Protein AF-0000000069440083 (afdb_homodimer)

Structure (mmCIF, N/CA/C/O backbone):
data_AF-0000000069440083-model_v1
#
loop_
_entity.id
_entity.type
_entity.pdbx_description
1 polymer 'Polyketide cyclase / dehydrase and lipid transport'
#
loop_
_atom_site.group_PDB
_atom_site.id
_atom_site.type_symbol
_atom_site.label_atom_id
_atom_site.label_alt_id
_atom_site.label_comp_id
_atom_site.label_asym_id
_atom_site.label_entity_id
_atom_site.label_seq_id
_atom_site.pdbx_PDB_ins_code
_atom_site.Cartn_x
_atom_site.Cartn_y
_atom_site.Cartn_z
_atom_site.occupancy
_atom_site.B_iso_or_equiv
_atom_site.auth_seq_id
_atom_site.auth_comp_id
_atom_site.auth_asym_id
_atom_site.auth_atom_id
_atom_site.pdbx_PDB_model_num
ATOM 1 N N . MET A 1 1 ? 6.09 -8.383 2.09 1 53.5 1 MET A N 1
ATOM 2 C CA . MET A 1 1 ? 5.594 -9.625 2.67 1 53.5 1 MET A CA 1
ATOM 3 C C . MET A 1 1 ? 5.629 -10.758 1.646 1 53.5 1 MET A C 1
ATOM 5 O O . MET A 1 1 ? 5.301 -10.547 0.476 1 53.5 1 MET A O 1
ATOM 9 N N . ARG A 1 2 ? 6.344 -11.789 1.944 1 68.06 2 ARG A N 1
ATOM 10 C CA . ARG A 1 2 ? 6.492 -12.984 1.127 1 68.06 2 ARG A CA 1
ATOM 11 C C . ARG A 1 2 ? 5.984 -14.219 1.866 1 68.06 2 ARG A C 1
ATOM 13 O O . ARG A 1 2 ? 6.062 -14.289 3.094 1 68.06 2 ARG A O 1
ATOM 20 N N . ASP A 1 3 ? 5.074 -14.953 1.24 1 80.5 3 ASP A N 1
ATOM 21 C CA . ASP A 1 3 ? 4.695 -16.266 1.749 1 80.5 3 ASP A CA 1
ATOM 22 C C . ASP A 1 3 ? 5.027 -17.359 0.739 1 80.5 3 ASP A C 1
ATOM 24 O O . ASP A 1 3 ? 5.172 -17.094 -0.455 1 80.5 3 ASP A O 1
ATOM 28 N N . SER A 1 4 ? 5.355 -18.609 1.342 1 91.5 4 SER A N 1
ATOM 29 C CA . SER A 1 4 ? 5.645 -19.719 0.454 1 91.5 4 SER A CA 1
ATOM 30 C C . SER A 1 4 ? 5.191 -21.047 1.063 1 91.5 4 SER A C 1
ATOM 32 O O . SER A 1 4 ? 5.105 -21.172 2.287 1 91.5 4 SER A O 1
ATOM 34 N N . VAL A 1 5 ? 4.816 -21.953 0.246 1 93.06 5 VAL A N 1
ATOM 35 C CA . VAL A 1 5 ? 4.477 -23.312 0.615 1 93.06 5 VAL A CA 1
ATOM 36 C C . VAL A 1 5 ? 5.23 -24.297 -0.281 1 93.06 5 VAL A C 1
ATOM 38 O O . VAL A 1 5 ? 5.375 -24.062 -1.483 1 93.06 5 VAL A O 1
ATOM 41 N N . THR A 1 6 ? 5.691 -25.391 0.322 1 95.94 6 THR A N 1
ATOM 42 C CA . THR A 1 6 ? 6.359 -26.453 -0.438 1 95.94 6 THR A CA 1
ATOM 43 C C . THR A 1 6 ? 5.633 -27.781 -0.272 1 95.94 6 THR A C 1
ATOM 45 O O . THR A 1 6 ? 5.234 -28.141 0.837 1 95.94 6 THR A O 1
ATOM 48 N N . VAL A 1 7 ? 5.41 -28.469 -1.35 1 96.88 7 VAL A N 1
ATOM 49 C CA . VAL A 1 7 ? 4.805 -29.797 -1.359 1 96.88 7 VAL A CA 1
ATOM 50 C C . VAL A 1 7 ? 5.648 -30.75 -2.209 1 96.88 7 VAL A C 1
ATOM 52 O O . VAL A 1 7 ? 6.102 -30.375 -3.295 1 96.88 7 VAL A O 1
ATOM 55 N N . HIS A 1 8 ? 5.887 -31.953 -1.711 1 97.44 8 HIS A N 1
ATOM 56 C CA . HIS A 1 8 ? 6.562 -32.969 -2.496 1 97.44 8 HIS A CA 1
ATOM 57 C C . HIS A 1 8 ? 5.594 -33.688 -3.441 1 97.44 8 HIS A C 1
ATOM 59 O O . HIS A 1 8 ? 4.508 -34.094 -3.027 1 97.44 8 HIS A O 1
ATOM 65 N N . ILE A 1 9 ? 5.957 -33.812 -4.66 1 97.62 9 ILE A N 1
ATOM 66 C CA . ILE A 1 9 ? 5.148 -34.438 -5.684 1 97.62 9 ILE A CA 1
ATOM 67 C C . ILE A 1 9 ? 5.949 -35.562 -6.332 1 97.62 9 ILE A C 1
ATOM 69 O O . ILE A 1 9 ? 7.039 -35.344 -6.863 1 97.62 9 ILE A O 1
ATOM 73 N N . ALA A 1 10 ? 5.445 -36.719 -6.387 1 97.75 10 ALA A N 1
ATOM 74 C CA . ALA A 1 10 ? 6.125 -37.906 -6.941 1 97.75 10 ALA A CA 1
ATOM 75 C C . ALA A 1 10 ? 6.023 -37.906 -8.461 1 97.75 10 ALA A C 1
ATOM 77 O O . ALA A 1 10 ? 5.418 -38.812 -9.039 1 97.75 10 ALA A O 1
ATOM 78 N N . ALA A 1 11 ? 6.598 -37.031 -9.125 1 98.06 11 ALA A N 1
ATOM 79 C CA . ALA A 1 11 ? 6.684 -36.875 -10.57 1 98.06 11 ALA A CA 1
ATOM 80 C C . ALA A 1 11 ? 7.902 -36.031 -10.961 1 98.06 11 ALA A C 1
ATOM 82 O O . ALA A 1 11 ? 8.398 -35.25 -10.164 1 98.06 11 ALA A O 1
ATOM 83 N N . PRO A 1 12 ? 8.406 -36.312 -12.172 1 97.88 12 PRO A N 1
ATOM 84 C CA . PRO A 1 12 ? 9.562 -35.531 -12.609 1 97.88 12 PRO A CA 1
ATOM 85 C C . PRO A 1 12 ? 9.258 -34.031 -12.719 1 97.88 12 PRO A C 1
ATOM 87 O O . PRO A 1 12 ? 8.133 -33.656 -13.055 1 97.88 12 PRO A O 1
ATOM 90 N N . ALA A 1 13 ? 10.234 -33.188 -12.469 1 98.06 13 ALA A N 1
ATOM 91 C CA . ALA A 1 13 ? 10.102 -31.734 -12.469 1 98.06 13 ALA A CA 1
ATOM 92 C C . ALA A 1 13 ? 9.547 -31.234 -13.797 1 98.06 13 ALA A C 1
ATOM 94 O O . ALA A 1 13 ? 8.695 -30.344 -13.82 1 98.06 13 ALA A O 1
ATOM 95 N N . ASP A 1 14 ? 10.008 -31.781 -14.898 1 98 14 ASP A N 1
ATOM 96 C CA . ASP A 1 14 ? 9.594 -31.344 -16.219 1 98 14 ASP A CA 1
ATOM 97 C C . ASP A 1 14 ? 8.086 -31.531 -16.422 1 98 14 ASP A C 1
ATOM 99 O O . ASP A 1 14 ? 7.422 -30.672 -17.016 1 98 14 ASP A O 1
ATOM 103 N N . LYS A 1 15 ? 7.598 -32.594 -15.984 1 97.81 15 LYS A N 1
ATOM 104 C CA . LYS A 1 15 ? 6.172 -32.875 -16.094 1 97.81 15 LYS A CA 1
ATOM 105 C C . LYS A 1 15 ? 5.344 -31.875 -15.297 1 97.81 15 LYS A C 1
ATOM 107 O O . LYS A 1 15 ? 4.359 -31.344 -15.797 1 97.81 15 LYS A O 1
ATOM 112 N N . ILE A 1 16 ? 5.742 -31.625 -14.055 1 98.12 16 ILE A N 1
ATOM 113 C CA . ILE A 1 16 ? 5.012 -30.719 -13.188 1 98.12 16 ILE A CA 1
ATOM 114 C C . ILE A 1 16 ? 5.082 -29.297 -13.758 1 98.12 16 ILE A C 1
ATOM 116 O O . ILE A 1 16 ? 4.078 -28.578 -13.781 1 98.12 16 ILE A O 1
ATOM 120 N N . TRP A 1 17 ? 6.27 -28.969 -14.227 1 98.25 17 TRP A N 1
ATOM 121 C CA . TRP A 1 17 ? 6.457 -27.656 -14.844 1 98.25 17 TRP A CA 1
ATOM 122 C C . TRP A 1 17 ? 5.504 -27.469 -16.031 1 98.25 17 TRP A C 1
ATOM 124 O O . TRP A 1 17 ? 4.879 -26.422 -16.172 1 98.25 17 TRP A O 1
ATOM 134 N N . ALA A 1 18 ? 5.449 -28.438 -16.859 1 98.19 18 ALA A N 1
ATOM 135 C CA . ALA A 1 18 ? 4.586 -28.359 -18.031 1 98.19 18 ALA A CA 1
ATOM 136 C C . ALA A 1 18 ? 3.127 -28.172 -17.641 1 98.19 18 ALA A C 1
ATOM 138 O O . ALA A 1 18 ? 2.395 -27.406 -18.281 1 98.19 18 ALA A O 1
ATOM 139 N N . LEU A 1 19 ? 2.709 -28.859 -16.594 1 97.44 19 LEU A N 1
ATOM 140 C CA . LEU A 1 19 ? 1.345 -28.734 -16.094 1 97.44 19 LEU A CA 1
ATOM 141 C C . LEU A 1 19 ? 1.09 -27.328 -15.578 1 97.44 19 LEU A C 1
ATOM 143 O O . LEU A 1 19 ? 0.054 -26.719 -15.875 1 97.44 19 LEU A O 1
ATOM 147 N N . VAL A 1 20 ? 2.023 -26.797 -14.828 1 97.94 20 VAL A N 1
ATOM 148 C CA . VAL A 1 20 ? 1.856 -25.516 -14.125 1 97.94 20 VAL A CA 1
ATOM 149 C C . VAL A 1 20 ? 1.983 -24.359 -15.117 1 97.94 20 VAL A C 1
ATOM 151 O O . VAL A 1 20 ? 1.244 -23.375 -15.023 1 97.94 20 VAL A O 1
ATOM 154 N N . SER A 1 21 ? 2.896 -24.469 -16.078 1 98.19 21 SER A N 1
ATOM 155 C CA . SER A 1 21 ? 3.215 -23.359 -16.953 1 98.19 21 SER A CA 1
ATOM 156 C C . SER A 1 21 ? 2.176 -23.219 -18.062 1 98.19 21 SER A C 1
ATOM 158 O O . SER A 1 21 ? 2.127 -22.188 -18.75 1 98.19 21 SER A O 1
ATOM 160 N N . ASP A 1 22 ? 1.461 -24.266 -18.328 1 97.88 22 ASP A N 1
ATOM 161 C CA . ASP A 1 22 ? 0.281 -24.125 -19.172 1 97.88 22 ASP A CA 1
ATOM 162 C C . ASP A 1 22 ? -0.869 -23.469 -18.422 1 97.88 22 ASP A C 1
ATOM 164 O O . ASP A 1 22 ? -1.652 -24.156 -17.75 1 97.88 22 ASP A O 1
ATOM 168 N N . ILE A 1 23 ? -1.002 -22.203 -18.578 1 97.31 23 ILE A N 1
ATOM 169 C CA . ILE A 1 23 ? -1.916 -21.422 -17.75 1 97.31 23 ILE A CA 1
ATOM 170 C C . ILE A 1 23 ? -3.355 -21.844 -18.031 1 97.31 23 ILE A C 1
ATOM 172 O O . ILE A 1 23 ? -4.266 -21.531 -17.266 1 97.31 23 ILE A O 1
ATOM 176 N N . THR A 1 24 ? -3.625 -22.5 -19.141 1 96.69 24 THR A N 1
ATOM 177 C CA . THR A 1 24 ? -4.984 -22.953 -19.438 1 96.69 24 THR A CA 1
ATOM 178 C C . THR A 1 24 ? -5.43 -24.016 -18.438 1 96.69 24 THR A C 1
ATOM 180 O O . THR A 1 24 ? -6.621 -24.312 -18.328 1 96.69 24 THR A O 1
ATOM 183 N N . ASN A 1 25 ? -4.504 -24.578 -17.656 1 96.25 25 ASN A N 1
ATOM 184 C CA . ASN A 1 25 ? -4.805 -25.547 -16.609 1 96.25 25 ASN A CA 1
ATOM 185 C C . ASN A 1 25 ? -5.16 -24.859 -15.289 1 96.25 25 ASN A C 1
ATOM 187 O O . ASN A 1 25 ? -5.578 -25.516 -14.336 1 96.25 25 ASN A O 1
ATOM 191 N N . THR A 1 26 ? -4.996 -23.562 -15.18 1 94.38 26 THR A N 1
ATOM 192 C CA . THR A 1 26 ? -5.121 -22.844 -13.922 1 94.38 26 THR A CA 1
ATOM 193 C C . THR A 1 26 ? -6.457 -23.141 -13.25 1 94.38 26 THR A C 1
ATOM 195 O O . THR A 1 26 ? -6.523 -23.328 -12.031 1 94.38 26 THR A O 1
ATOM 198 N N . GLY A 1 27 ? -7.504 -23.172 -13.977 1 91.81 27 GLY A N 1
ATOM 199 C CA . GLY A 1 27 ? -8.828 -23.438 -13.43 1 91.81 27 GLY A CA 1
ATOM 200 C C . GLY A 1 27 ? -8.938 -24.781 -12.727 1 91.81 27 GLY A C 1
ATOM 201 O O . GLY A 1 27 ? -9.773 -24.953 -11.836 1 91.81 27 GLY A O 1
ATOM 202 N N . LYS A 1 28 ? -8.109 -25.766 -13.133 1 92.06 28 LYS A N 1
ATOM 203 C CA . LYS A 1 28 ? -8.102 -27.094 -12.523 1 92.06 28 LYS A CA 1
ATOM 204 C C . LYS A 1 28 ? -7.477 -27.062 -11.133 1 92.06 28 LYS A C 1
ATOM 206 O O . LYS A 1 28 ? -7.793 -27.906 -10.281 1 92.06 28 LYS A O 1
ATOM 211 N N . PHE A 1 29 ? -6.645 -26.125 -10.938 1 93 29 PHE A N 1
ATOM 212 C CA . PHE A 1 29 ? -5.805 -26.219 -9.758 1 93 29 PHE A CA 1
ATOM 213 C C . PHE A 1 29 ? -6.133 -25.094 -8.766 1 93 29 PHE A C 1
ATOM 215 O O . PHE A 1 29 ? -6.051 -25.297 -7.555 1 93 29 PHE A O 1
ATOM 222 N N . SER A 1 30 ? -6.461 -23.922 -9.211 1 89.19 30 SER A N 1
ATOM 223 C CA . SER A 1 30 ? -6.625 -22.75 -8.367 1 89.19 30 SER A CA 1
ATOM 224 C C . SER A 1 30 ? -7.992 -22.719 -7.699 1 89.19 30 SER A C 1
ATOM 226 O O . SER A 1 30 ? -9.016 -22.922 -8.359 1 89.19 30 SER A O 1
ATOM 228 N N . PRO A 1 31 ? -8.023 -22.375 -6.43 1 87.12 31 PRO A N 1
ATOM 229 C CA . PRO A 1 31 ? -9.32 -22.219 -5.766 1 87.12 31 PRO A CA 1
ATOM 230 C C . PRO A 1 31 ? -9.984 -20.891 -6.102 1 87.12 31 PRO A C 1
ATOM 232 O O . PRO A 1 31 ? -11.18 -20.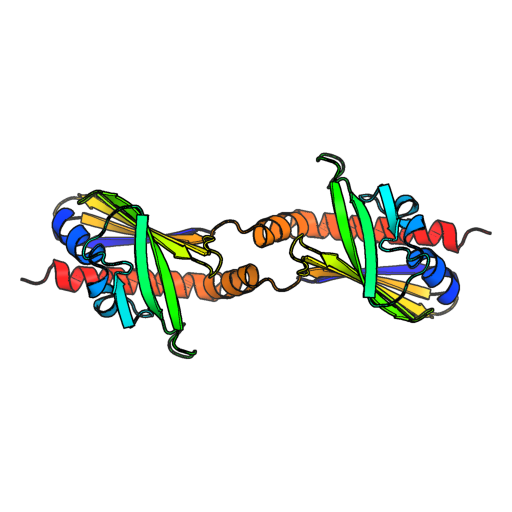703 -5.832 1 87.12 31 PRO A O 1
ATOM 235 N N . GLU A 1 32 ? -9.273 -20 -6.691 1 83.5 32 GLU A N 1
ATOM 236 C CA . GLU A 1 32 ? -9.773 -18.641 -6.852 1 83.5 32 GLU A CA 1
ATOM 237 C C . GLU A 1 32 ? -9.906 -18.266 -8.328 1 83.5 32 GLU A C 1
ATOM 239 O O . GLU A 1 32 ? -10.625 -17.328 -8.672 1 83.5 32 GLU A O 1
ATOM 244 N N . THR A 1 33 ? -9.164 -18.891 -9.125 1 88.5 33 THR A N 1
ATOM 245 C CA . THR A 1 33 ? -9.172 -18.578 -10.547 1 88.5 33 THR A CA 1
ATOM 246 C C . THR A 1 33 ? -9.906 -19.656 -11.336 1 88.5 33 THR A C 1
ATOM 248 O O . THR A 1 33 ? -9.508 -20.828 -11.32 1 88.5 33 THR A O 1
ATOM 251 N N . PHE A 1 34 ? -10.828 -19.297 -12.148 1 89.94 34 PHE A N 1
ATOM 252 C CA . PHE A 1 34 ? -11.711 -20.219 -12.867 1 89.94 34 PHE A CA 1
ATOM 253 C C . PHE A 1 34 ? -11.078 -20.641 -14.188 1 89.94 34 PHE A C 1
ATOM 255 O O . PHE A 1 34 ? -11.281 -21.781 -14.633 1 89.94 34 PHE A O 1
ATOM 262 N N . GLU A 1 35 ? -10.586 -19.719 -14.781 1 93.88 35 GLU A N 1
ATOM 263 C CA . GLU A 1 35 ? -9.953 -19.969 -16.078 1 93.88 35 GLU A CA 1
ATOM 264 C C . GLU A 1 35 ? -8.883 -18.922 -16.375 1 93.88 35 GLU A C 1
ATOM 266 O O . GLU A 1 35 ? -8.805 -17.891 -15.703 1 93.88 35 GLU A O 1
ATOM 271 N N . ALA A 1 36 ? -7.98 -19.312 -17.312 1 96.25 36 ALA A N 1
ATOM 272 C CA . ALA A 1 36 ? -6.961 -18.406 -17.812 1 96.25 36 ALA A CA 1
ATOM 273 C C . ALA A 1 36 ? -6.797 -18.547 -19.328 1 96.25 36 ALA A C 1
ATOM 275 O O . ALA A 1 36 ? -6.949 -19.641 -19.875 1 96.25 36 ALA A O 1
ATOM 276 N N . GLU A 1 37 ? -6.535 -17.406 -19.953 1 97 37 GLU A N 1
ATOM 277 C CA . GLU A 1 37 ? -6.336 -17.438 -21.406 1 97 37 GLU A CA 1
ATOM 278 C C . GLU A 1 37 ? -5.129 -16.594 -21.797 1 97 37 GLU A C 1
ATOM 280 O O . GLU A 1 37 ? -4.887 -15.531 -21.234 1 97 37 GLU A O 1
ATOM 285 N N . TRP A 1 38 ? -4.465 -17.094 -22.797 1 97.81 38 TRP A N 1
ATOM 286 C CA . TRP A 1 38 ? -3.332 -16.344 -23.344 1 97.81 38 TRP A CA 1
ATOM 287 C C . TRP A 1 38 ? -3.801 -15.086 -24.062 1 97.81 38 TRP A C 1
ATOM 289 O O . TRP A 1 38 ? -4.918 -15.039 -24.578 1 97.81 38 TRP A O 1
ATOM 299 N N . LEU A 1 39 ? -2.949 -14.102 -24.031 1 97.31 39 LEU A N 1
ATOM 300 C CA . LEU A 1 39 ? -3.264 -12.859 -24.734 1 97.31 39 LEU A CA 1
ATOM 301 C C . LEU A 1 39 ? -2.314 -12.633 -25.906 1 97.31 39 LEU A C 1
ATOM 303 O O . LEU A 1 39 ? -1.307 -13.328 -26.031 1 97.31 39 LEU A O 1
ATOM 307 N N . ASP A 1 40 ? -2.701 -11.703 -26.797 1 96.12 40 ASP A N 1
ATOM 308 C CA . ASP A 1 40 ? -1.87 -11.164 -27.875 1 96.12 40 ASP A CA 1
ATOM 309 C C . ASP A 1 40 ? -1.407 -12.266 -28.828 1 96.12 40 ASP A C 1
ATOM 311 O O . ASP A 1 40 ? -0.271 -12.242 -29.297 1 96.12 40 ASP A O 1
ATOM 315 N N . GLY A 1 41 ? -2.135 -13.297 -28.891 1 96.56 41 GLY A N 1
ATOM 316 C CA . GLY A 1 41 ? -1.862 -14.359 -29.859 1 96.56 41 GLY A CA 1
ATOM 317 C C . GLY A 1 41 ? -0.918 -15.422 -29.328 1 96.56 41 GLY A C 1
ATOM 318 O O . GLY A 1 41 ? -0.539 -16.344 -30.047 1 96.56 41 GLY A O 1
ATOM 319 N N . ALA A 1 42 ? -0.524 -15.273 -28.094 1 96.88 42 ALA A N 1
ATOM 320 C CA . ALA A 1 42 ? 0.351 -16.281 -27.484 1 96.88 42 ALA A CA 1
ATOM 321 C C . ALA A 1 42 ? -0.388 -17.594 -27.281 1 96.88 42 ALA A C 1
ATOM 323 O O . ALA A 1 42 ? -1.613 -17.609 -27.141 1 96.88 42 ALA A O 1
ATOM 324 N N . THR A 1 43 ? 0.407 -18.781 -27.328 1 96.94 43 THR A N 1
ATOM 325 C CA . THR A 1 43 ? -0.196 -20.094 -27.125 1 96.94 43 THR A CA 1
ATOM 326 C C . THR A 1 43 ? 0.627 -20.922 -26.141 1 96.94 43 THR A C 1
ATOM 328 O O . THR A 1 43 ? 0.258 -22.047 -25.812 1 96.94 43 THR A O 1
ATOM 331 N N . GLU A 1 44 ? 1.763 -20.406 -25.828 1 97.56 44 GLU A N 1
ATOM 332 C CA . GLU A 1 44 ? 2.666 -21.109 -24.906 1 97.56 44 GLU A CA 1
ATOM 333 C C . GLU A 1 44 ? 3.363 -20.125 -23.969 1 97.56 44 GLU A C 1
ATOM 335 O O . GLU A 1 44 ? 3.396 -18.922 -24.219 1 97.56 44 GLU A O 1
ATOM 340 N N . PRO A 1 45 ? 3.873 -20.656 -22.812 1 97.94 45 PRO A N 1
ATOM 341 C CA . PRO A 1 45 ? 4.535 -19.766 -21.859 1 97.94 45 PRO A CA 1
ATOM 342 C C . PRO A 1 45 ? 5.902 -19.297 -22.359 1 97.94 45 PRO A C 1
ATOM 344 O O . PRO A 1 45 ? 6.66 -20.062 -22.938 1 97.94 45 PRO A O 1
ATOM 347 N N . ALA A 1 46 ? 6.191 -18.078 -22.188 1 97.69 46 ALA A N 1
ATOM 348 C CA . ALA A 1 46 ? 7.488 -17.438 -22.375 1 97.69 46 ALA A CA 1
ATOM 349 C C . ALA A 1 46 ? 7.57 -16.125 -21.594 1 97.69 46 ALA A C 1
ATOM 351 O O . ALA A 1 46 ? 6.555 -15.461 -21.391 1 97.69 46 ALA A O 1
ATOM 352 N N . VAL A 1 47 ? 8.82 -15.852 -21.219 1 97.19 47 VAL A N 1
ATOM 353 C CA . VAL A 1 47 ? 8.984 -14.594 -20.5 1 97.19 47 VAL A CA 1
ATOM 354 C C . VAL A 1 47 ? 8.461 -13.438 -21.344 1 97.19 47 VAL A C 1
ATOM 356 O O . VAL A 1 47 ? 8.773 -13.344 -22.531 1 97.19 47 VAL A O 1
ATOM 359 N N . GLY A 1 48 ? 7.668 -12.602 -20.781 1 96.69 48 GLY A N 1
ATOM 360 C CA . GLY A 1 48 ? 7.109 -11.445 -21.453 1 96.69 48 GLY A CA 1
ATOM 361 C C . GLY A 1 48 ? 5.703 -11.672 -21.984 1 96.69 48 GLY A C 1
ATOM 362 O O . GLY A 1 48 ? 4.965 -10.719 -22.234 1 96.69 48 GLY A O 1
ATOM 363 N N . VAL A 1 49 ? 5.305 -12.938 -22.234 1 97.69 49 VAL A N 1
ATOM 364 C CA . VAL A 1 49 ? 3.971 -13.281 -22.703 1 97.69 49 VAL A CA 1
ATOM 365 C C . VAL A 1 49 ? 2.928 -12.898 -21.656 1 97.69 49 VAL A C 1
ATOM 367 O O . VAL A 1 49 ? 3.145 -13.078 -20.469 1 97.69 49 VAL A O 1
ATOM 370 N N . ARG A 1 50 ? 1.824 -12.383 -22.188 1 97.31 50 ARG A N 1
ATOM 371 C CA . ARG A 1 50 ? 0.744 -11.969 -21.297 1 97.31 50 ARG A CA 1
ATOM 372 C C . ARG A 1 50 ? -0.409 -12.969 -21.344 1 97.31 50 ARG A C 1
ATOM 374 O O . ARG A 1 50 ? -0.608 -13.656 -22.344 1 97.31 50 ARG A O 1
ATOM 381 N N . PHE A 1 51 ? -1.128 -12.977 -20.234 1 97.62 51 PHE A N 1
ATOM 382 C CA . PHE A 1 51 ? -2.354 -13.758 -20.109 1 97.62 51 PHE A CA 1
ATOM 383 C C . PHE A 1 51 ? -3.297 -13.133 -19.094 1 97.62 51 PHE A C 1
ATOM 385 O O . PHE A 1 51 ? -2.922 -12.203 -18.391 1 97.62 51 PHE A O 1
ATOM 392 N N . ARG A 1 52 ? -4.531 -13.547 -19.172 1 95.94 52 ARG A N 1
ATOM 393 C CA . ARG A 1 52 ? -5.473 -13.055 -18.172 1 95.94 52 ARG A CA 1
ATOM 394 C C . ARG A 1 52 ? -6.168 -14.219 -17.469 1 95.94 52 ARG A C 1
ATOM 396 O O . ARG A 1 52 ? -6.391 -15.273 -18.062 1 95.94 52 ARG A O 1
ATOM 403 N N . GLY A 1 53 ? -6.383 -13.977 -16.156 1 94.25 53 GLY A N 1
ATOM 404 C CA . GLY A 1 53 ? -7.133 -14.906 -15.328 1 94.25 53 GLY A CA 1
ATOM 405 C C . GLY A 1 53 ? -8.469 -14.367 -14.875 1 94.25 53 GLY A C 1
ATOM 406 O O . GLY A 1 53 ? -8.586 -13.18 -14.547 1 94.25 53 GLY A O 1
ATOM 407 N N . HIS A 1 54 ? -9.43 -15.242 -14.922 1 92.75 54 HIS A N 1
ATOM 408 C CA . HIS A 1 54 ? -10.773 -14.938 -14.43 1 92.75 54 HIS A CA 1
ATOM 409 C C . HIS A 1 54 ? -10.914 -15.32 -12.961 1 92.75 54 HIS A C 1
ATOM 411 O O . HIS A 1 54 ? -10.977 -16.5 -12.625 1 92.75 54 HIS A O 1
ATOM 417 N N . VAL A 1 55 ? -10.977 -14.258 -12.141 1 85.94 55 VAL A N 1
ATOM 418 C CA . VAL A 1 55 ? -10.789 -14.5 -10.711 1 85.94 55 VAL A CA 1
ATOM 419 C C . VAL A 1 55 ? -12.055 -14.117 -9.953 1 85.94 55 VAL A C 1
ATOM 421 O O . VAL A 1 55 ? -12.758 -13.172 -10.328 1 85.94 55 VAL A O 1
ATOM 424 N N . LYS A 1 56 ? -12.367 -15.039 -9 1 78.62 56 LYS A N 1
ATOM 425 C CA . LYS A 1 56 ? -13.328 -14.711 -7.949 1 78.62 56 LYS A CA 1
ATOM 426 C C . LYS A 1 56 ? -12.68 -14.781 -6.57 1 78.62 56 LYS A C 1
ATOM 428 O O . LYS A 1 56 ? -12.43 -15.867 -6.051 1 78.62 56 LYS A O 1
ATOM 433 N N . ARG A 1 57 ? -12.484 -13.602 -5.988 1 67 57 ARG A N 1
ATOM 434 C CA . ARG A 1 57 ? -11.75 -13.562 -4.73 1 67 57 ARG A CA 1
ATOM 435 C C . ARG A 1 57 ? -12.594 -14.125 -3.588 1 67 57 ARG A C 1
ATOM 437 O O . ARG A 1 57 ? -13.734 -13.711 -3.389 1 67 57 ARG A O 1
ATOM 444 N N . ASN A 1 58 ? -12.031 -15.008 -2.76 1 63.53 58 ASN A N 1
ATOM 445 C CA . ASN A 1 58 ? -12.633 -15.656 -1.599 1 63.53 58 ASN A CA 1
ATOM 446 C C . ASN A 1 58 ? -14 -16.25 -1.937 1 63.53 58 ASN A C 1
ATOM 448 O O . ASN A 1 58 ? -14.852 -16.406 -1.061 1 63.53 58 ASN A O 1
ATOM 452 N N . GLN A 1 59 ? -14.211 -16.5 -3.139 1 63.22 59 GLN A N 1
ATOM 453 C CA . GLN A 1 59 ? -15.43 -17.094 -3.666 1 63.22 59 GLN A CA 1
ATOM 454 C C . GLN A 1 59 ? -16.641 -16.219 -3.377 1 63.22 59 GLN A C 1
ATOM 456 O O . GLN A 1 59 ? -17.781 -16.672 -3.514 1 63.22 59 GLN A O 1
ATOM 461 N N . LYS A 1 60 ? -16.609 -15.109 -2.787 1 64.06 60 LYS A N 1
ATOM 462 C CA . LYS A 1 60 ? -17.766 -14.297 -2.408 1 64.06 60 LYS A CA 1
ATOM 463 C C . LYS A 1 60 ? -17.797 -12.992 -3.189 1 64.06 60 LYS A C 1
ATOM 465 O O . LYS A 1 60 ? -18.859 -12.391 -3.373 1 64.06 60 LYS A O 1
ATOM 470 N N . GLY A 1 61 ? -16.891 -12.625 -3.783 1 65.19 61 GLY A N 1
ATOM 471 C CA . GLY A 1 61 ? -16.875 -11.328 -4.449 1 65.19 61 GLY A CA 1
ATOM 472 C C . GLY A 1 61 ? -17.094 -11.43 -5.945 1 65.19 61 GLY A C 1
ATOM 473 O O . GLY A 1 61 ? -17.406 -12.5 -6.465 1 65.19 61 GLY A O 1
ATOM 474 N N . PRO A 1 62 ? -17.172 -10.258 -6.598 1 75.56 62 PRO A N 1
ATOM 475 C CA . PRO A 1 62 ? -17.359 -10.25 -8.047 1 75.56 62 PRO A CA 1
ATOM 476 C C . PRO A 1 62 ? -16.234 -10.969 -8.789 1 75.56 62 PRO A C 1
ATOM 478 O O . PRO A 1 62 ? -15.125 -11.117 -8.25 1 75.56 62 PRO A O 1
ATOM 481 N N . VAL A 1 63 ? -16.703 -11.508 -10.008 1 79.62 63 VAL A N 1
ATOM 482 C CA . VAL A 1 63 ? -15.711 -12.117 -10.898 1 79.62 63 VAL A CA 1
ATOM 483 C C . VAL A 1 63 ? -15.078 -11.047 -11.781 1 79.62 63 VAL A C 1
ATOM 485 O O . VAL A 1 63 ? -15.773 -10.164 -12.297 1 79.62 63 VAL A O 1
ATOM 488 N N . TYR A 1 64 ? -13.758 -11.016 -11.859 1 84.94 64 TYR A N 1
ATOM 489 C CA . TYR A 1 64 ? -13.07 -10.047 -12.695 1 84.94 64 TYR A CA 1
ATOM 490 C C . TYR A 1 64 ? -11.844 -10.664 -13.359 1 84.94 64 TYR A C 1
ATOM 492 O O . TYR A 1 64 ? -11.391 -11.734 -12.953 1 84.94 64 TYR A O 1
ATOM 500 N N . TRP A 1 65 ? -11.461 -9.961 -14.414 1 88.75 65 TRP A N 1
ATOM 501 C CA . TRP A 1 65 ? -10.258 -10.406 -15.109 1 88.75 65 TRP A CA 1
ATOM 502 C C . TRP A 1 65 ? -9.023 -9.664 -14.594 1 88.75 65 TRP A C 1
ATOM 504 O O . TRP A 1 65 ? -9.062 -8.453 -14.391 1 88.75 65 TRP A O 1
ATOM 514 N N . THR A 1 66 ? -7.992 -10.422 -14.352 1 89.62 66 THR A N 1
ATOM 515 C CA . THR A 1 66 ? -6.684 -9.859 -14.031 1 89.62 66 THR A CA 1
ATOM 516 C C . THR A 1 66 ? -5.664 -10.219 -15.109 1 89.62 66 THR A C 1
ATOM 518 O O . THR A 1 66 ? -5.652 -11.344 -15.609 1 89.62 66 THR A O 1
ATOM 521 N N . VAL A 1 67 ? -4.91 -9.203 -15.469 1 94.44 67 VAL A N 1
ATOM 522 C CA . VAL A 1 67 ? -3.883 -9.453 -16.469 1 94.44 67 VAL A CA 1
ATOM 523 C C . VAL A 1 67 ? -2.559 -9.789 -15.789 1 94.44 67 VAL A C 1
ATOM 525 O O . VAL A 1 67 ? -2.186 -9.156 -14.797 1 94.44 67 VAL A O 1
ATOM 528 N N . CYS A 1 68 ? -1.916 -10.758 -16.375 1 95.75 68 CYS A N 1
ATOM 529 C CA . CYS A 1 68 ? -0.636 -11.227 -15.859 1 95.75 68 CYS A CA 1
ATOM 530 C C . CYS A 1 68 ? 0.424 -11.242 -16.953 1 95.75 68 CYS A C 1
ATOM 532 O O . CYS A 1 68 ? 0.097 -11.203 -18.141 1 95.75 68 CYS A O 1
ATOM 534 N N . ARG A 1 69 ? 1.679 -11.188 -16.578 1 96.88 69 ARG A N 1
ATOM 535 C CA . ARG A 1 69 ? 2.83 -11.312 -17.469 1 96.88 69 ARG A CA 1
ATOM 536 C C . ARG A 1 69 ? 3.812 -12.352 -16.938 1 96.88 69 ARG A C 1
ATOM 538 O O . ARG A 1 69 ? 4.227 -12.297 -15.781 1 96.88 69 ARG A O 1
ATOM 545 N N . VAL A 1 70 ? 4.191 -13.273 -17.844 1 98 70 VAL A N 1
ATOM 546 C CA . VAL A 1 70 ? 5.184 -14.266 -17.453 1 98 70 VAL A CA 1
ATOM 547 C C . VAL A 1 70 ? 6.535 -13.594 -17.234 1 98 70 VAL A C 1
ATOM 549 O O . VAL A 1 70 ? 7.016 -12.859 -18.094 1 98 70 VAL A O 1
ATOM 552 N N . VAL A 1 71 ? 7.18 -13.867 -16.062 1 97.12 71 VAL A N 1
ATOM 553 C CA . VAL A 1 71 ? 8.422 -13.172 -15.742 1 97.12 71 VAL A CA 1
ATOM 554 C C . VAL A 1 71 ? 9.547 -14.188 -15.547 1 97.12 71 VAL A C 1
ATOM 556 O O . VAL A 1 71 ? 10.719 -13.82 -15.5 1 97.12 71 VAL A O 1
ATOM 559 N N . GLU A 1 72 ? 9.219 -15.414 -15.352 1 97.25 72 GLU A N 1
ATOM 560 C CA . GLU A 1 72 ? 10.156 -16.531 -15.219 1 97.25 72 GLU A CA 1
ATOM 561 C C . GLU A 1 72 ? 9.633 -17.781 -15.922 1 97.25 72 GLU A C 1
ATOM 563 O O . GLU A 1 72 ? 8.469 -18.156 -15.742 1 97.25 72 GLU A O 1
ATOM 568 N N . CYS A 1 73 ? 10.477 -18.344 -16.734 1 98.31 73 CYS A N 1
ATOM 569 C CA . CYS A 1 73 ? 10.086 -19.531 -17.5 1 98.31 73 CYS A CA 1
ATOM 570 C C . CYS A 1 73 ? 11.305 -20.375 -17.828 1 98.31 73 CYS A C 1
ATOM 572 O O . CYS A 1 73 ? 11.906 -20.219 -18.891 1 98.31 73 CYS A O 1
ATOM 574 N N . GLU A 1 74 ? 11.656 -21.203 -17 1 97.75 74 GLU A N 1
ATOM 575 C CA . GLU A 1 74 ? 12.734 -22.156 -17.188 1 97.75 74 GLU A CA 1
ATOM 576 C C . GLU A 1 74 ? 12.234 -23.594 -17.047 1 97.75 74 GLU A C 1
ATOM 578 O O . GLU A 1 74 ? 11.867 -24.031 -15.953 1 97.75 74 GLU A O 1
ATOM 583 N N . ARG A 1 75 ? 12.281 -24.312 -18.141 1 97.38 75 ARG A N 1
ATOM 584 C CA . ARG A 1 75 ? 11.719 -25.672 -18.188 1 97.38 75 ARG A CA 1
ATOM 585 C C . ARG A 1 75 ? 12.273 -26.531 -17.062 1 97.38 75 ARG A C 1
ATOM 587 O O . ARG A 1 75 ? 13.484 -26.578 -16.844 1 97.38 75 ARG A O 1
ATOM 594 N N . GLY A 1 76 ? 11.312 -27.078 -16.297 1 97.69 76 GLY A N 1
ATOM 595 C CA . GLY A 1 76 ? 11.641 -28 -15.227 1 97.69 76 GLY A CA 1
ATOM 596 C C . GLY A 1 76 ? 12.273 -27.328 -14.023 1 97.69 76 GLY A C 1
ATOM 597 O O . GLY A 1 76 ? 12.695 -28.016 -13.078 1 97.69 76 GLY A O 1
ATOM 598 N N . ARG A 1 77 ? 12.367 -26.078 -13.984 1 97.69 77 ARG A N 1
ATOM 599 C CA . ARG A 1 77 ? 13.078 -25.422 -12.898 1 97.69 77 ARG A CA 1
ATOM 600 C C . ARG A 1 77 ? 12.227 -24.328 -12.266 1 97.69 77 ARG A C 1
ATOM 602 O O . ARG A 1 77 ? 12.156 -24.219 -11.039 1 97.69 77 ARG A O 1
ATOM 609 N N . SER A 1 78 ? 11.648 -23.531 -13.094 1 98.25 78 SER A N 1
ATOM 610 C CA . SER A 1 78 ? 10.898 -22.438 -12.5 1 98.25 78 SER A CA 1
ATOM 611 C C . SER A 1 78 ? 9.852 -21.891 -13.469 1 98.25 78 SER A C 1
ATOM 613 O O . SER A 1 78 ? 9.992 -22.031 -14.688 1 98.25 78 SER A O 1
ATOM 615 N N . PHE A 1 79 ? 8.805 -21.359 -12.961 1 98.44 79 PHE A N 1
ATOM 616 C CA . PHE A 1 79 ? 7.754 -20.625 -13.648 1 98.44 79 PHE A CA 1
ATOM 617 C C . PHE A 1 79 ? 7.188 -19.531 -12.75 1 98.44 79 PHE A C 1
ATOM 619 O O . PHE A 1 79 ? 6.898 -19.766 -11.57 1 98.44 79 PHE A O 1
ATOM 626 N N . GLY A 1 80 ? 7.148 -18.328 -13.273 1 98 80 GLY A N 1
ATOM 627 C CA . GLY A 1 80 ? 6.633 -17.219 -12.484 1 98 80 GLY A CA 1
ATOM 628 C C . GLY A 1 80 ? 5.91 -16.188 -13.32 1 98 80 GLY A C 1
ATOM 629 O O . GLY A 1 80 ? 6.195 -16.031 -14.508 1 98 80 GLY A O 1
ATOM 630 N N . PHE A 1 81 ? 4.941 -15.5 -12.727 1 96.62 81 PHE A N 1
ATOM 631 C CA . PHE A 1 81 ? 4.207 -14.453 -13.422 1 96.62 81 PHE A CA 1
ATOM 632 C C . PHE A 1 81 ? 3.867 -13.312 -12.469 1 96.62 81 PHE A C 1
ATOM 634 O O . PHE A 1 81 ? 3.689 -13.523 -11.266 1 96.62 81 PHE A O 1
ATOM 641 N N . ALA A 1 82 ? 3.807 -12.133 -13.008 1 93.69 82 ALA A N 1
ATOM 642 C CA . ALA A 1 82 ? 3.387 -10.93 -12.305 1 93.69 82 ALA A CA 1
ATOM 643 C C . ALA A 1 82 ? 1.928 -10.602 -12.602 1 93.69 82 ALA A C 1
ATOM 645 O O . ALA A 1 82 ? 1.486 -10.688 -13.75 1 93.69 82 ALA A O 1
ATOM 646 N N . VAL A 1 83 ? 1.179 -10.281 -11.578 1 90.88 83 VAL A N 1
ATOM 647 C CA . VAL A 1 83 ? -0.149 -9.695 -11.727 1 90.88 83 VAL A CA 1
ATOM 648 C C . VAL A 1 83 ? -0.029 -8.188 -11.898 1 90.88 83 VAL A C 1
ATOM 650 O O . VAL A 1 83 ? 0.688 -7.523 -11.148 1 90.88 83 VAL A O 1
ATOM 653 N N . LEU A 1 84 ? -0.834 -7.688 -12.867 1 87.19 84 LEU A N 1
ATOM 654 C CA . LEU A 1 84 ? -0.596 -6.297 -13.242 1 87.19 84 LEU A CA 1
ATOM 655 C C . LEU A 1 84 ? -1.8 -5.426 -12.891 1 87.19 84 LEU A C 1
ATOM 657 O O . LEU A 1 84 ? -2.945 -5.863 -13.031 1 87.19 84 LEU A O 1
ATOM 661 N N . TRP A 1 85 ? -1.418 -4.215 -12.555 1 80.5 85 TRP A N 1
ATOM 662 C CA . TRP A 1 85 ? -2.424 -3.158 -12.578 1 80.5 85 TRP A CA 1
ATOM 663 C C . TRP A 1 85 ? -2.785 -2.789 -14.016 1 80.5 85 TRP A C 1
ATOM 665 O O . TRP A 1 85 ? -2.055 -3.121 -14.953 1 80.5 85 TRP A O 1
ATOM 675 N N . PRO A 1 86 ? -3.936 -2.057 -14.109 1 79.62 86 PRO A N 1
ATOM 676 C CA . PRO A 1 86 ? -4.281 -1.593 -15.453 1 79.62 86 PRO A CA 1
ATOM 677 C C . PRO A 1 86 ? -3.201 -0.708 -16.062 1 79.62 86 PRO A C 1
ATOM 679 O O . PRO A 1 86 ? -3.043 -0.683 -17.297 1 79.62 86 PRO A O 1
ATOM 682 N N . ASN A 1 87 ? -2.445 -0.058 -15.289 1 74.94 87 ASN A N 1
ATOM 683 C CA . ASN A 1 87 ? -1.404 0.831 -15.797 1 74.94 87 ASN A CA 1
ATOM 684 C C . ASN A 1 87 ? -0.132 0.064 -16.141 1 74.94 87 ASN A C 1
ATOM 686 O O . ASN A 1 87 ? 0.886 0.667 -16.484 1 74.94 87 ASN A O 1
ATOM 690 N N . GLY A 1 88 ? -0.112 -1.184 -15.93 1 80.75 88 GLY A N 1
ATOM 691 C CA . GLY A 1 88 ? 1.008 -2.023 -16.328 1 80.75 88 GLY A CA 1
ATOM 692 C C . GLY A 1 88 ? 1.971 -2.307 -15.188 1 80.75 88 GLY A C 1
ATOM 693 O O . GLY A 1 88 ? 2.889 -3.117 -15.328 1 80.75 88 GLY A O 1
ATOM 694 N N . LYS A 1 89 ? 1.71 -1.676 -14.07 1 80.06 89 LYS A N 1
ATOM 695 C CA . LYS A 1 89 ? 2.588 -1.909 -12.93 1 80.06 89 LYS A CA 1
ATOM 696 C C . LYS A 1 89 ? 2.24 -3.219 -12.227 1 80.06 89 LYS A C 1
ATOM 698 O O . LYS A 1 89 ? 1.087 -3.654 -12.25 1 80.06 89 LYS A O 1
ATOM 703 N N . THR A 1 90 ? 3.299 -3.758 -11.57 1 82.06 90 THR A N 1
ATOM 704 C CA . THR A 1 90 ? 3.125 -5.043 -10.906 1 82.06 90 THR A CA 1
ATOM 705 C C . THR A 1 90 ? 2.416 -4.871 -9.562 1 82.06 90 THR A C 1
ATOM 707 O O . THR A 1 90 ? 2.777 -3.996 -8.773 1 82.06 90 THR A O 1
ATOM 710 N N . VAL A 1 91 ? 1.375 -5.66 -9.406 1 78.5 91 VAL A N 1
ATOM 711 C CA . VAL A 1 91 ? 0.696 -5.762 -8.117 1 78.5 91 VAL A CA 1
ATOM 712 C C . VAL A 1 91 ? 1.444 -6.742 -7.215 1 78.5 91 VAL A C 1
ATOM 714 O O . VAL A 1 91 ? 1.829 -6.395 -6.098 1 78.5 91 VAL A O 1
ATOM 717 N N . ASN A 1 92 ? 1.629 -7.883 -7.637 1 83.62 92 ASN A N 1
ATOM 718 C CA . ASN A 1 92 ? 2.328 -8.977 -6.969 1 83.62 92 ASN A CA 1
ATOM 719 C C . ASN A 1 92 ? 2.916 -9.961 -7.969 1 83.62 92 ASN A C 1
ATOM 721 O O . ASN A 1 92 ? 2.654 -9.867 -9.172 1 83.62 92 ASN A O 1
ATOM 725 N N . THR A 1 93 ? 3.824 -10.781 -7.453 1 90 93 THR A N 1
ATOM 726 C CA . THR A 1 93 ? 4.449 -11.805 -8.281 1 90 93 THR A CA 1
ATOM 727 C C . THR A 1 93 ? 4.27 -13.188 -7.648 1 90 93 THR A C 1
ATOM 729 O O . THR A 1 93 ? 4.449 -13.352 -6.438 1 90 93 THR A O 1
ATOM 732 N N . TRP A 1 94 ? 3.779 -14.117 -8.484 1 92.38 94 TRP A N 1
ATOM 733 C CA . TRP A 1 94 ? 3.705 -15.523 -8.117 1 92.38 94 TRP A CA 1
ATOM 734 C C . TRP A 1 94 ? 4.836 -16.312 -8.773 1 92.38 94 TRP A C 1
ATOM 736 O O . TRP A 1 94 ? 5.164 -16.094 -9.938 1 92.38 94 TRP A O 1
ATOM 746 N N . ARG A 1 95 ? 5.453 -17.281 -7.957 1 95.62 95 ARG A N 1
ATOM 747 C CA . ARG A 1 95 ? 6.551 -18.078 -8.484 1 95.62 95 ARG A CA 1
ATOM 748 C C . ARG A 1 95 ? 6.402 -19.547 -8.078 1 95.62 95 ARG A C 1
ATOM 750 O O . ARG A 1 95 ? 5.992 -19.844 -6.953 1 95.62 95 ARG A O 1
ATOM 757 N N . TYR A 1 96 ? 6.738 -20.391 -9 1 97.75 96 TYR A N 1
ATOM 758 C CA . TYR A 1 96 ? 6.918 -21.812 -8.758 1 97.75 96 TYR A CA 1
ATOM 759 C C . TYR A 1 96 ? 8.367 -22.234 -8.977 1 97.75 96 TYR A C 1
ATOM 761 O O . TYR A 1 96 ? 8.984 -21.844 -9.969 1 97.75 96 TYR A O 1
ATOM 769 N N . ARG A 1 97 ? 8.852 -22.984 -8.047 1 97.81 97 ARG A N 1
ATOM 770 C CA . ARG A 1 97 ? 10.164 -23.609 -8.18 1 97.81 97 ARG A CA 1
ATOM 771 C C . ARG A 1 97 ? 10.062 -25.125 -8.102 1 97.81 97 ARG A C 1
ATOM 773 O O . ARG A 1 97 ? 9.32 -25.672 -7.281 1 97.81 97 ARG A O 1
ATOM 780 N N . PHE A 1 98 ? 10.789 -25.75 -9 1 98.25 98 PHE A N 1
ATOM 781 C CA . PHE A 1 98 ? 10.797 -27.203 -9.078 1 98.25 98 PHE A CA 1
ATOM 782 C C . PHE A 1 98 ? 12.18 -27.766 -8.781 1 98.25 98 PHE A C 1
ATOM 784 O O . PHE A 1 98 ? 13.117 -27.547 -9.547 1 98.25 98 PHE A O 1
ATOM 791 N N . GLU A 1 99 ? 12.281 -28.422 -7.652 1 97.31 99 GLU A N 1
ATOM 792 C CA . GLU A 1 99 ? 13.57 -28.969 -7.242 1 97.31 99 GLU A CA 1
ATOM 793 C C . GLU A 1 99 ? 13.516 -30.5 -7.121 1 97.31 99 GLU A C 1
ATOM 795 O O . GLU A 1 99 ? 12.875 -31.031 -6.211 1 97.31 99 GLU A O 1
ATOM 800 N N . PRO A 1 100 ? 14.18 -31.203 -7.996 1 97.56 100 PRO A N 1
ATOM 801 C CA . PRO A 1 100 ? 14.211 -32.656 -7.844 1 97.56 100 PRO A CA 1
ATOM 802 C C . PRO A 1 100 ? 14.672 -33.094 -6.453 1 97.56 100 PRO A C 1
ATOM 804 O O . PRO A 1 100 ? 15.617 -32.531 -5.902 1 97.56 100 PRO A O 1
ATOM 807 N N . ALA A 1 101 ? 13.938 -34.031 -5.922 1 94.69 101 ALA A N 1
ATOM 808 C CA . ALA A 1 101 ? 14.211 -34.5 -4.57 1 94.69 101 ALA A CA 1
ATOM 809 C C . ALA A 1 101 ? 13.766 -35.969 -4.398 1 94.69 101 ALA A C 1
ATOM 811 O O . ALA A 1 101 ? 12.57 -36.25 -4.371 1 94.69 101 ALA A O 1
ATOM 812 N N . GLY A 1 102 ? 14.75 -36.906 -4.223 1 94.56 102 GLY A N 1
ATOM 813 C CA . GLY A 1 102 ? 14.406 -38.312 -4.047 1 94.56 102 GLY A CA 1
ATOM 814 C C . GLY A 1 102 ? 13.688 -38.906 -5.242 1 94.56 102 GLY A C 1
ATOM 815 O O . GLY A 1 102 ? 14.219 -38.906 -6.355 1 94.56 1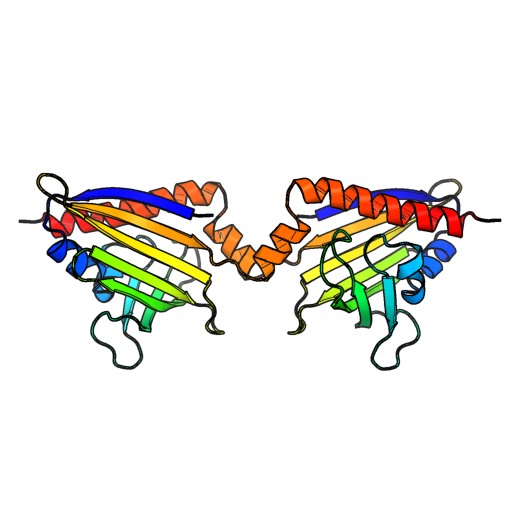02 GLY A O 1
ATOM 816 N N . ASP A 1 103 ? 12.414 -39.312 -5.027 1 95.38 103 ASP A N 1
ATOM 817 C CA . ASP A 1 103 ? 11.617 -40 -6.023 1 95.38 103 ASP A CA 1
ATOM 818 C C . ASP A 1 103 ? 10.695 -39.031 -6.773 1 95.38 103 ASP A C 1
ATOM 820 O O . ASP A 1 103 ? 9.82 -39.469 -7.523 1 95.38 103 ASP A O 1
ATOM 824 N N . GLY A 1 104 ? 10.984 -37.812 -6.492 1 98.12 104 GLY A N 1
ATOM 825 C CA . GLY A 1 104 ? 10.102 -36.875 -7.133 1 98.12 104 GLY A CA 1
ATOM 826 C C . GLY A 1 104 ? 10.648 -35.438 -7.121 1 98.12 104 GLY A C 1
ATOM 827 O O . GLY A 1 104 ? 11.812 -35.219 -7.461 1 98.12 104 GLY A O 1
ATOM 828 N N . THR A 1 105 ? 9.758 -34.5 -6.918 1 98.25 105 THR A N 1
ATOM 829 C CA . THR A 1 105 ? 10.094 -33.062 -7.02 1 98.25 105 THR A CA 1
ATOM 830 C C . THR A 1 105 ? 9.492 -32.281 -5.855 1 98.25 105 THR A C 1
ATOM 832 O O . THR A 1 105 ? 8.312 -32.438 -5.539 1 98.25 105 THR A O 1
ATOM 835 N N . ASP A 1 106 ? 10.297 -31.531 -5.145 1 97.88 106 ASP A N 1
ATOM 836 C CA . ASP A 1 106 ? 9.758 -30.516 -4.23 1 97.88 106 ASP A CA 1
ATOM 837 C C . ASP A 1 106 ? 9.328 -29.266 -4.988 1 97.88 106 ASP A C 1
ATOM 839 O O . ASP A 1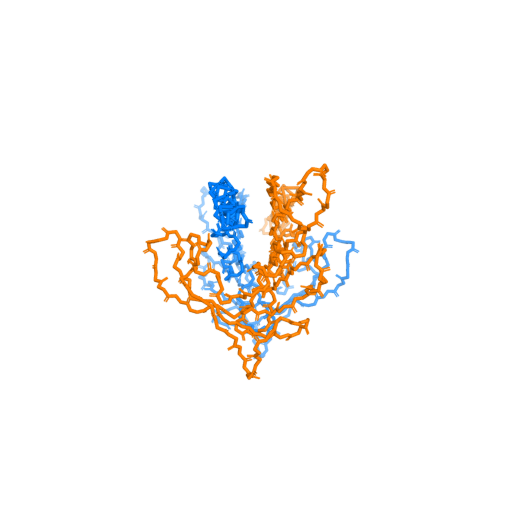 106 ? 10.141 -28.609 -5.641 1 97.88 106 ASP A O 1
ATOM 843 N N . VAL A 1 107 ? 8.039 -29.016 -4.918 1 98.06 107 VAL A N 1
ATOM 844 C CA . VAL A 1 107 ? 7.484 -27.844 -5.605 1 98.06 107 VAL A CA 1
ATOM 845 C C . VAL A 1 107 ? 7.168 -26.75 -4.59 1 98.06 107 VAL A C 1
ATOM 847 O O . VAL A 1 107 ? 6.438 -26.984 -3.625 1 98.06 107 VAL A O 1
ATOM 850 N N . THR A 1 108 ? 7.781 -25.594 -4.777 1 96.56 108 THR A N 1
ATOM 851 C CA . THR A 1 108 ? 7.531 -24.453 -3.922 1 96.56 108 THR A CA 1
ATOM 852 C C . THR A 1 108 ? 6.746 -23.375 -4.676 1 96.56 108 THR A C 1
ATOM 854 O O . THR A 1 108 ? 7.164 -22.938 -5.746 1 96.56 108 THR A O 1
ATOM 857 N N . GLU A 1 109 ? 5.586 -23.016 -4.184 1 96.12 109 GLU A N 1
ATOM 858 C CA . GLU A 1 109 ? 4.832 -21.859 -4.637 1 96.12 109 GLU A CA 1
ATOM 859 C C . GLU A 1 109 ? 5.012 -20.672 -3.686 1 96.12 109 GLU A C 1
ATOM 861 O O . GLU A 1 109 ? 4.898 -20.828 -2.467 1 96.12 109 GLU A O 1
ATOM 866 N N . SER A 1 110 ? 5.367 -19.578 -4.223 1 92.5 110 SER A N 1
ATOM 867 C CA . SER A 1 110 ? 5.562 -18.391 -3.402 1 92.5 110 SER A CA 1
ATOM 868 C C . SER A 1 110 ? 4.879 -17.172 -4.02 1 92.5 110 SER A C 1
ATOM 870 O O . SER A 1 110 ? 4.602 -17.156 -5.223 1 92.5 110 SER A O 1
ATOM 872 N N . PHE A 1 111 ? 4.492 -16.234 -3.234 1 87.19 111 PHE A N 1
ATOM 873 C CA . PHE A 1 111 ? 3.959 -14.961 -3.709 1 87.19 111 PHE A CA 1
ATOM 874 C C . PHE A 1 111 ? 4.629 -13.789 -2.996 1 87.19 111 PHE A C 1
ATOM 876 O O . PHE A 1 111 ? 5.047 -13.914 -1.845 1 87.19 111 PHE A O 1
ATOM 883 N N . GLU A 1 112 ? 4.898 -12.719 -3.764 1 82.12 112 GLU A N 1
ATOM 884 C CA . GLU A 1 112 ? 5.496 -11.492 -3.244 1 82.12 112 GLU A CA 1
ATOM 885 C C . GLU A 1 112 ? 4.734 -10.258 -3.727 1 82.12 112 GLU A C 1
ATOM 887 O O . GLU A 1 112 ? 4.508 -10.094 -4.926 1 82.12 112 GLU A O 1
ATOM 892 N N . LEU A 1 113 ? 4.352 -9.461 -2.756 1 76.5 113 LEU A N 1
ATOM 893 C CA . LEU A 1 113 ? 3.736 -8.188 -3.113 1 76.5 113 LEU A CA 1
ATOM 894 C C . LEU A 1 113 ? 4.781 -7.203 -3.621 1 76.5 113 LEU A C 1
ATOM 896 O O . LEU A 1 113 ? 5.879 -7.113 -3.064 1 76.5 113 LEU A O 1
ATOM 900 N N . ALA A 1 114 ? 4.469 -6.582 -4.793 1 71.44 114 ALA A N 1
ATOM 901 C CA . ALA A 1 114 ? 5.391 -5.57 -5.301 1 71.44 114 ALA A CA 1
ATOM 902 C C . ALA A 1 114 ? 5.414 -4.344 -4.395 1 71.44 114 ALA A C 1
ATOM 904 O O . ALA A 1 114 ? 4.379 -3.928 -3.875 1 71.44 114 ALA A O 1
ATOM 905 N N . PRO A 1 115 ? 6.699 -3.977 -4.156 1 59.81 115 PRO A N 1
ATOM 906 C CA . PRO A 1 115 ? 6.727 -2.715 -3.41 1 59.81 115 PRO A CA 1
ATOM 907 C C . PRO A 1 115 ? 6.051 -1.571 -4.16 1 59.81 115 PRO A C 1
ATOM 909 O O . PRO A 1 115 ? 6.254 -1.412 -5.367 1 59.81 115 PRO A O 1
ATOM 912 N N . THR A 1 116 ? 4.887 -1.221 -3.832 1 56.34 116 THR A N 1
ATOM 913 C CA . THR A 1 116 ? 4.316 -0.06 -4.504 1 56.34 116 THR A CA 1
ATOM 914 C C . THR A 1 116 ? 4.691 1.227 -3.777 1 56.34 116 THR A C 1
ATOM 916 O O . THR A 1 116 ? 5.004 1.204 -2.584 1 56.34 116 THR A O 1
ATOM 919 N N . LEU A 1 117 ? 4.969 2.242 -4.66 1 55.34 117 LEU A N 1
ATOM 920 C CA . LEU A 1 117 ? 5.293 3.553 -4.109 1 55.34 117 LEU A CA 1
ATOM 921 C C . LEU A 1 117 ? 4.379 3.891 -2.938 1 55.34 117 LEU A C 1
ATOM 923 O O . LEU A 1 117 ? 4.848 4.336 -1.887 1 55.34 117 LEU A O 1
ATOM 927 N N . PRO A 1 118 ? 3.107 3.523 -3.092 1 55.88 118 PRO A N 1
ATOM 928 C CA . PRO A 1 118 ? 2.27 3.816 -1.926 1 55.88 118 PRO A CA 1
ATOM 929 C C . PRO A 1 118 ? 2.654 2.99 -0.701 1 55.88 118 PRO A C 1
ATOM 931 O O . PRO A 1 118 ? 2.635 3.498 0.423 1 55.88 118 PRO A O 1
ATOM 934 N N . LEU A 1 119 ? 3.043 1.749 -1.057 1 57.16 119 LEU A N 1
ATOM 935 C CA . LEU A 1 119 ? 3.447 0.927 0.078 1 57.16 119 LEU A CA 1
ATOM 936 C C . LEU A 1 119 ? 4.758 1.43 0.676 1 57.16 119 LEU A C 1
ATOM 938 O O . LEU A 1 119 ? 4.922 1.438 1.897 1 57.16 119 LEU A O 1
ATOM 942 N N . ARG A 1 120 ? 5.609 1.782 -0.106 1 55.94 120 ARG A N 1
ATOM 943 C CA . ARG A 1 120 ? 6.867 2.334 0.395 1 55.94 120 ARG A CA 1
ATOM 944 C C . ARG A 1 120 ? 6.621 3.609 1.195 1 55.94 120 ARG A C 1
ATOM 946 O O . ARG A 1 120 ? 7.23 3.812 2.248 1 55.94 120 ARG A O 1
ATOM 953 N N . ILE A 1 121 ? 5.824 4.402 0.618 1 54.75 121 ILE A N 1
ATOM 954 C CA . ILE A 1 121 ? 5.504 5.645 1.31 1 54.75 121 ILE A CA 1
ATOM 955 C C . ILE A 1 121 ? 4.785 5.336 2.621 1 54.75 121 ILE A C 1
ATOM 957 O O . ILE A 1 121 ? 5.055 5.965 3.646 1 54.75 121 ILE A O 1
ATOM 961 N N . TYR A 1 122 ? 3.938 4.266 2.436 1 55.38 122 TYR A N 1
ATOM 962 C CA . TYR A 1 122 ? 3.25 3.809 3.639 1 55.38 122 TYR A CA 1
ATOM 963 C C . TYR A 1 122 ? 4.246 3.404 4.719 1 55.38 122 TYR A C 1
ATOM 965 O O . TYR A 1 122 ? 4.133 3.832 5.867 1 55.38 122 TYR A O 1
ATOM 973 N N . TRP A 1 123 ? 5.152 2.594 4.23 1 57.22 123 TRP A N 1
ATOM 974 C CA . TRP A 1 123 ? 6.117 2.1 5.207 1 57.22 123 TRP A CA 1
ATOM 975 C C . TRP A 1 123 ? 7.043 3.219 5.672 1 57.22 123 TRP A C 1
ATOM 977 O O . TRP A 1 123 ? 7.469 3.238 6.828 1 57.22 123 TRP A O 1
ATOM 987 N N . ALA A 1 124 ? 7.32 4.09 4.844 1 53.81 124 ALA A N 1
ATOM 988 C CA . ALA A 1 124 ? 8.148 5.23 5.23 1 53.81 124 ALA A CA 1
ATOM 989 C C . ALA A 1 124 ? 7.422 6.113 6.242 1 53.81 124 ALA A C 1
ATOM 991 O O . ALA A 1 124 ? 8.039 6.648 7.164 1 53.81 124 ALA A O 1
ATOM 992 N N . LEU A 1 125 ? 6.137 6.156 6.016 1 55.22 125 LEU A N 1
ATOM 993 C CA . LEU A 1 125 ? 5.352 7.027 6.879 1 55.22 125 LEU A CA 1
ATOM 994 C C . LEU A 1 125 ? 4.879 6.281 8.125 1 55.22 125 LEU A C 1
ATOM 996 O O . LEU A 1 125 ? 4.691 6.887 9.18 1 55.22 125 LEU A O 1
ATOM 1000 N N . LEU A 1 126 ? 4.645 4.902 7.855 1 52.97 126 LEU A N 1
ATOM 1001 C CA . LEU A 1 126 ? 3.945 4.199 8.93 1 52.97 126 LEU A CA 1
ATOM 1002 C C . LEU A 1 126 ? 4.875 3.209 9.625 1 52.97 126 LEU A C 1
ATOM 1004 O O . LEU A 1 126 ? 4.449 2.482 10.523 1 52.97 126 LEU A O 1
ATOM 1008 N N . GLY A 1 127 ? 6.027 3.008 9.125 1 51.22 127 GLY A N 1
ATOM 1009 C CA . GLY A 1 127 ? 6.773 2.041 9.914 1 51.22 127 GLY A CA 1
ATOM 1010 C C . GLY A 1 127 ? 6.668 2.279 11.406 1 51.22 127 GLY A C 1
ATOM 1011 O O . GLY A 1 127 ? 6.34 3.385 11.844 1 51.22 127 GLY A O 1
ATOM 1012 N N . TRP A 1 128 ? 6.531 1.174 12.203 1 47.97 128 TRP A N 1
ATOM 1013 C CA . TRP A 1 128 ? 6.355 1.194 13.648 1 47.97 128 TRP A CA 1
ATOM 1014 C C . TRP A 1 128 ? 7.188 2.305 14.281 1 47.97 128 TRP A C 1
ATOM 1016 O O . TRP A 1 128 ? 6.688 3.064 15.117 1 47.97 128 TRP A O 1
ATOM 1026 N N . ALA A 1 129 ? 8.438 2.316 14.117 1 51 129 ALA A N 1
ATOM 1027 C CA . ALA A 1 129 ? 9.328 3.346 14.648 1 51 129 ALA A CA 1
ATOM 1028 C C . ALA A 1 129 ? 8.898 4.734 14.188 1 51 129 ALA A C 1
ATOM 1030 O O . ALA A 1 129 ? 9.094 5.719 14.906 1 51 129 ALA A O 1
ATOM 1031 N N . ARG A 1 130 ? 7.953 4.672 13.227 1 62.16 130 ARG A N 1
ATOM 1032 C CA . ARG A 1 130 ? 7.586 5.949 12.625 1 62.16 130 ARG A CA 1
ATOM 1033 C C . ARG A 1 130 ? 6.328 6.52 13.273 1 62.16 130 ARG A C 1
ATOM 1035 O O . ARG A 1 130 ? 6.176 7.738 13.375 1 62.16 130 ARG A O 1
ATOM 1042 N N . GLY A 1 131 ? 5.672 5.469 13.836 1 70.56 131 GLY A N 1
ATOM 1043 C CA . GLY A 1 131 ? 4.559 5.988 14.609 1 70.56 131 GLY A CA 1
ATOM 1044 C C . GLY A 1 131 ? 4.988 6.914 15.727 1 70.56 131 GLY A C 1
ATOM 1045 O O . GLY A 1 131 ? 4.461 8.023 15.867 1 70.56 131 GLY A O 1
ATOM 1046 N N . ARG A 1 132 ? 5.887 6.352 16.469 1 75.56 132 ARG A N 1
ATOM 1047 C CA . ARG A 1 132 ? 6.406 7.164 17.562 1 75.56 132 ARG A CA 1
ATOM 1048 C C . ARG A 1 132 ? 7.059 8.438 17.031 1 75.56 132 ARG A C 1
ATOM 1050 O O . ARG A 1 132 ? 6.848 9.523 17.578 1 75.56 132 ARG A O 1
ATOM 1057 N N . THR A 1 133 ? 7.875 8.234 16.062 1 78.06 133 THR A N 1
ATOM 1058 C CA . THR A 1 133 ? 8.562 9.383 15.469 1 78.06 133 THR A CA 1
ATOM 1059 C C . THR A 1 133 ? 7.555 10.383 14.914 1 78.06 133 THR A C 1
ATOM 1061 O O . THR A 1 133 ? 7.719 11.594 15.086 1 78.06 133 THR A O 1
ATOM 1064 N N . ASN A 1 134 ? 6.508 9.859 14.336 1 80 134 ASN A N 1
ATOM 1065 C CA . ASN A 1 134 ? 5.465 10.719 13.781 1 80 134 ASN A CA 1
ATOM 1066 C C . ASN A 1 134 ? 4.719 11.469 14.883 1 80 134 ASN A C 1
ATOM 1068 O O . ASN A 1 134 ? 4.484 12.672 14.766 1 80 134 ASN A O 1
ATOM 1072 N N . ARG A 1 135 ? 4.414 10.797 15.969 1 85.56 135 ARG A N 1
ATOM 1073 C CA . ARG A 1 135 ? 3.74 11.438 17.094 1 85.56 135 ARG A CA 1
ATOM 1074 C C . ARG A 1 135 ? 4.625 12.508 17.719 1 85.56 135 ARG A C 1
ATOM 1076 O O . ARG A 1 135 ? 4.152 13.594 18.062 1 85.56 135 ARG A O 1
ATOM 1083 N N . ASN A 1 136 ? 5.898 12.18 17.812 1 87 136 ASN A N 1
ATOM 1084 C CA . ASN A 1 136 ? 6.836 13.156 18.359 1 87 136 ASN A CA 1
ATOM 1085 C C . ASN A 1 136 ? 6.938 14.391 17.469 1 87 136 ASN A C 1
ATOM 1087 O O . ASN A 1 136 ? 6.992 15.516 17.969 1 87 136 ASN A O 1
ATOM 1091 N N . GLY A 1 137 ? 6.957 14.188 16.219 1 86.69 137 GLY A N 1
ATOM 1092 C CA . GLY A 1 137 ? 6.992 15.297 15.281 1 86.69 137 GLY A CA 1
ATOM 1093 C C . GLY A 1 137 ? 5.758 16.172 15.344 1 86.69 137 GLY A C 1
ATOM 1094 O O . GLY A 1 137 ? 5.859 17.406 15.336 1 86.69 137 GLY A O 1
ATOM 1095 N N . MET A 1 138 ? 4.574 15.539 15.492 1 89.56 138 MET A N 1
ATOM 1096 C CA . MET A 1 138 ? 3.33 16.297 15.602 1 89.56 138 MET A CA 1
ATOM 1097 C C . MET A 1 138 ? 3.293 17.094 16.906 1 89.56 138 MET A C 1
ATOM 1099 O O . MET A 1 138 ? 2.865 18.25 16.922 1 89.56 138 MET A O 1
ATOM 1103 N N . ARG A 1 139 ? 3.795 16.531 17.969 1 92.44 139 ARG A N 1
ATOM 1104 C CA . ARG A 1 139 ? 3.85 17.234 19.234 1 92.44 139 ARG A CA 1
ATOM 1105 C C . ARG A 1 139 ? 4.781 18.438 19.172 1 92.44 139 ARG A C 1
ATOM 1107 O O . ARG A 1 139 ? 4.457 19.5 19.688 1 92.44 139 ARG A O 1
ATOM 1114 N N . GLU A 1 140 ? 5.906 18.141 18.516 1 93.81 140 GLU A N 1
ATOM 1115 C CA . GLU A 1 140 ? 6.844 19.25 18.328 1 93.81 140 GLU A CA 1
ATOM 1116 C C . GLU A 1 140 ? 6.215 20.375 17.531 1 93.81 140 GLU A C 1
ATOM 1118 O O . GLU A 1 140 ? 6.355 21.547 17.891 1 93.81 140 GLU A O 1
ATOM 1123 N N . THR A 1 141 ? 5.547 20.078 16.5 1 93.81 141 THR A N 1
ATOM 1124 C CA . THR A 1 141 ? 4.848 21.062 15.68 1 93.81 141 THR A CA 1
ATOM 1125 C C . THR A 1 141 ? 3.848 21.844 16.516 1 93.81 141 THR A C 1
ATOM 1127 O O . THR A 1 141 ? 3.855 23.078 16.516 1 93.81 141 THR A O 1
ATOM 1130 N N . LEU A 1 142 ? 3.031 21.188 17.266 1 96.44 142 LEU A N 1
ATOM 1131 C CA . LEU A 1 142 ? 2.002 21.859 18.062 1 96.44 142 LEU A CA 1
ATOM 1132 C C . LEU A 1 142 ? 2.627 22.719 19.156 1 96.44 142 LEU A C 1
ATOM 1134 O O . LEU A 1 142 ? 2.115 23.797 19.484 1 96.44 142 LEU A O 1
ATOM 1138 N N . ASN A 1 143 ? 3.744 22.25 19.688 1 96.19 143 ASN A N 1
ATOM 1139 C CA . ASN A 1 143 ? 4.414 23.031 20.719 1 96.19 143 ASN A CA 1
ATOM 1140 C C . ASN A 1 143 ? 5.023 24.312 20.156 1 96.19 143 ASN A C 1
ATOM 1142 O O . ASN A 1 143 ? 5.051 25.328 20.844 1 96.19 143 ASN A O 1
ATOM 1146 N N . ARG A 1 144 ? 5.504 24.219 19.047 1 96 144 ARG A N 1
ATOM 1147 C CA . ARG A 1 144 ? 6.027 25.422 18.406 1 96 144 ARG A CA 1
ATOM 1148 C C . ARG A 1 144 ? 4.902 26.406 18.094 1 96 144 ARG A C 1
ATOM 1150 O O . ARG A 1 144 ? 5.07 27.609 18.234 1 96 144 ARG A O 1
ATOM 1157 N N . ILE A 1 145 ? 3.805 25.922 17.641 1 95.88 145 ILE A N 1
ATOM 1158 C CA . ILE A 1 145 ? 2.635 26.766 17.422 1 95.88 145 ILE A CA 1
ATOM 1159 C C . ILE A 1 145 ? 2.217 27.406 18.75 1 95.88 145 ILE A C 1
ATOM 1161 O O . ILE A 1 145 ? 1.921 28.609 18.797 1 95.88 145 ILE A O 1
ATOM 1165 N N . LYS A 1 146 ? 2.244 26.609 19.781 1 96.31 146 LYS A N 1
ATOM 1166 C CA . LYS A 1 146 ? 1.912 27.078 21.125 1 96.31 146 LYS A CA 1
ATOM 1167 C C . LYS A 1 146 ? 2.793 28.25 21.516 1 96.31 146 LYS A C 1
ATOM 1169 O O . LYS A 1 146 ? 2.295 29.281 22 1 96.31 146 LYS A O 1
ATOM 1174 N N . ALA A 1 147 ? 4.027 28.109 21.281 1 96.12 147 ALA A N 1
ATOM 1175 C CA . ALA A 1 147 ? 4.98 29.156 21.672 1 96.12 147 ALA A CA 1
ATOM 1176 C C . ALA A 1 147 ? 4.652 30.469 20.984 1 96.12 147 ALA A C 1
ATOM 1178 O O . ALA A 1 147 ? 4.711 31.531 21.609 1 96.12 147 ALA A O 1
ATOM 1179 N N . VAL A 1 148 ? 4.32 30.406 19.75 1 95.88 148 VAL A N 1
ATOM 1180 C CA . VAL A 1 148 ? 4.02 31.625 18.984 1 95.88 148 VAL A CA 1
ATOM 1181 C C . VAL A 1 148 ? 2.656 32.156 19.391 1 95.88 148 VAL A C 1
ATOM 1183 O O . VAL A 1 148 ? 2.496 33.375 19.594 1 95.88 148 VAL A O 1
ATOM 1186 N N . ALA A 1 149 ? 1.706 31.328 19.531 1 95.88 149 ALA A N 1
ATOM 1187 C CA . ALA A 1 149 ? 0.333 31.719 19.828 1 95.88 149 ALA A CA 1
ATOM 1188 C C . ALA A 1 149 ? 0.234 32.375 21.203 1 95.88 149 ALA A C 1
ATOM 1190 O O . ALA A 1 149 ? -0.593 33.25 21.422 1 95.88 149 ALA A O 1
ATOM 1191 N N . GLU A 1 150 ? 1.065 31.891 22.125 1 96.38 150 GLU A N 1
ATOM 1192 C CA . GLU A 1 150 ? 0.973 32.344 23.5 1 96.38 150 GLU A CA 1
ATOM 1193 C C . GLU A 1 150 ? 1.934 33.5 23.766 1 96.38 150 GLU A C 1
ATOM 1195 O O . GLU A 1 150 ? 1.95 34.062 24.875 1 96.38 150 GLU A O 1
ATOM 1200 N N . ALA A 1 151 ? 2.746 33.688 22.812 1 92.88 151 ALA A N 1
ATOM 1201 C CA . ALA A 1 151 ? 3.666 34.812 22.984 1 92.88 151 ALA A CA 1
ATOM 1202 C C . ALA A 1 151 ? 2.908 36.094 23.266 1 92.88 151 ALA A C 1
ATOM 1204 O O . ALA A 1 151 ? 1.841 36.344 22.688 1 92.88 151 ALA A O 1
ATOM 1205 N N . PRO A 1 152 ? 3.521 36.938 24.203 1 87.19 152 PRO A N 1
ATOM 1206 C CA . PRO A 1 152 ? 2.863 38.188 24.578 1 87.19 152 PRO A CA 1
ATOM 1207 C C . PRO A 1 152 ? 2.811 39.188 23.438 1 87.19 152 PRO A C 1
ATOM 1209 O O . PRO A 1 152 ? 3.656 39.156 22.547 1 87.19 152 PRO A O 1
ATOM 1212 N N . MET B 1 1 ? -4.254 3.41 8.875 1 52.56 1 MET B N 1
ATOM 1213 C CA . MET B 1 1 ? -3.561 3.805 10.102 1 52.56 1 MET B CA 1
ATOM 1214 C C . MET B 1 1 ? -3.688 5.305 10.336 1 52.56 1 MET B C 1
ATOM 1216 O O . MET B 1 1 ? -3.598 6.098 9.398 1 52.56 1 MET B O 1
ATOM 1220 N N . ARG B 1 2 ? -4.27 5.68 11.43 1 67.81 2 ARG B N 1
ATOM 1221 C CA . ARG B 1 2 ? -4.477 7.062 11.859 1 67.81 2 ARG B CA 1
ATOM 1222 C C . ARG B 1 2 ? -3.748 7.34 13.172 1 67.81 2 ARG B C 1
ATOM 1224 O O . ARG B 1 2 ? -3.592 6.445 14 1 67.81 2 ARG B O 1
ATOM 1231 N N . ASP B 1 3 ? -2.904 8.367 13.18 1 80.12 3 ASP B N 1
ATOM 1232 C CA . ASP B 1 3 ? -2.332 8.859 14.43 1 80.12 3 ASP B CA 1
ATOM 1233 C C . ASP B 1 3 ? -2.762 10.297 14.711 1 80.12 3 ASP B C 1
ATOM 1235 O O . ASP B 1 3 ? -3.137 11.023 13.789 1 80.12 3 ASP B O 1
ATOM 1239 N N . SER B 1 4 ? -2.883 10.586 16.078 1 91.31 4 SER B N 1
ATOM 1240 C CA . SER B 1 4 ? -3.246 11.953 16.453 1 91.31 4 SER B CA 1
ATOM 1241 C C . SER B 1 4 ? -2.582 12.367 17.75 1 91.31 4 SER B C 1
ATOM 1243 O O . SER B 1 4 ? -2.264 11.523 18.594 1 91.31 4 SER B O 1
ATOM 1245 N N . VAL B 1 5 ? -2.305 13.617 17.875 1 92.94 5 VAL B N 1
ATOM 1246 C CA . VAL B 1 5 ? -1.792 14.242 19.094 1 92.94 5 VAL B CA 1
ATOM 1247 C C . VAL B 1 5 ? -2.619 15.484 19.422 1 92.94 5 VAL B C 1
ATOM 1249 O O . VAL B 1 5 ? -3.006 16.234 18.531 1 92.94 5 VAL B O 1
ATOM 1252 N N . THR B 1 6 ? -2.865 15.68 20.734 1 95.94 6 THR B N 1
ATOM 1253 C CA . THR B 1 6 ? -3.58 16.859 21.188 1 95.94 6 THR B CA 1
ATOM 1254 C C . THR B 1 6 ? -2.734 17.656 22.172 1 95.94 6 THR B C 1
ATOM 1256 O O . THR B 1 6 ? -2.107 17.078 23.062 1 95.94 6 THR B O 1
ATOM 1259 N N . VAL B 1 7 ? -2.656 18.938 22 1 96.81 7 VAL B N 1
ATOM 1260 C CA . VAL B 1 7 ? -1.962 19.859 22.906 1 96.81 7 VAL B CA 1
ATOM 1261 C C . VAL B 1 7 ? -2.873 21.031 23.25 1 96.81 7 VAL B C 1
ATOM 1263 O O . VAL B 1 7 ? -3.545 21.578 22.391 1 96.81 7 VAL B O 1
ATOM 1266 N N . HIS B 1 8 ? -2.924 21.391 24.531 1 97.38 8 HIS B N 1
ATOM 1267 C CA . HIS B 1 8 ? -3.652 22.578 24.953 1 97.38 8 HIS B CA 1
ATOM 1268 C C . HIS B 1 8 ? -2.822 23.844 24.734 1 97.38 8 HIS B C 1
ATOM 1270 O O . HIS B 1 8 ? -1.65 23.891 25.109 1 97.38 8 HIS B O 1
ATOM 1276 N N . ILE B 1 9 ? -3.387 24.828 24.141 1 97.56 9 ILE B N 1
ATOM 1277 C CA . ILE B 1 9 ? -2.734 26.094 23.859 1 97.56 9 ILE B CA 1
ATOM 1278 C C . ILE B 1 9 ? -3.551 27.234 24.469 1 97.56 9 ILE B C 1
ATOM 1280 O O . ILE B 1 9 ? -4.734 27.391 24.156 1 97.56 9 ILE B O 1
ATOM 1284 N N . ALA B 1 10 ? -2.971 28.062 25.234 1 97.69 10 ALA B N 1
ATOM 1285 C CA . ALA B 1 10 ? -3.646 29.172 25.906 1 97.69 10 ALA B CA 1
ATOM 1286 C C . ALA B 1 10 ? -3.828 30.359 24.953 1 97.69 10 ALA B C 1
ATOM 1288 O O . ALA B 1 10 ? -3.266 31.422 25.188 1 97.69 10 ALA B O 1
ATOM 1289 N N . ALA B 1 11 ? -4.59 30.234 23.969 1 98.06 11 ALA B N 1
ATOM 1290 C CA . ALA B 1 11 ? -4.953 31.234 22.969 1 98.06 11 ALA B CA 1
ATOM 1291 C C . ALA B 1 11 ? -6.289 30.891 22.312 1 98.06 11 ALA B C 1
ATOM 1293 O O . ALA B 1 11 ? -6.688 29.719 22.281 1 98.06 11 ALA B O 1
ATOM 1294 N N . PRO B 1 12 ? -6.988 31.938 21.844 1 97.81 12 PRO B N 1
ATOM 1295 C CA . PRO B 1 12 ? -8.266 31.672 21.188 1 97.81 12 PRO B CA 1
ATOM 1296 C C . PRO B 1 12 ? -8.102 30.828 19.922 1 97.81 12 PRO B C 1
ATOM 1298 O O . PRO B 1 12 ? -7.098 30.938 19.219 1 97.81 12 PRO B O 1
ATOM 1301 N N . ALA B 1 13 ? -9.086 30.016 19.609 1 98.06 13 ALA B N 1
ATOM 1302 C CA . ALA B 1 13 ? -9.07 29.094 18.469 1 98.06 13 ALA B CA 1
ATOM 1303 C C . ALA B 1 13 ? -8.812 29.844 17.172 1 98.06 13 ALA B C 1
ATOM 1305 O O . ALA B 1 13 ? -8.055 29.375 16.312 1 98.06 13 ALA B O 1
ATOM 1306 N N . ASP B 1 14 ? -9.422 30.984 17 1 98 14 ASP B N 1
ATOM 1307 C CA . ASP B 1 14 ? -9.289 31.75 15.758 1 98 14 ASP B CA 1
ATOM 1308 C C . ASP B 1 14 ? -7.844 32.156 15.516 1 98 14 ASP B C 1
ATOM 1310 O O . ASP B 1 14 ? -7.367 32.125 14.375 1 98 14 ASP B O 1
ATOM 1314 N N . LYS B 1 15 ? -7.195 32.562 16.516 1 97.81 15 LYS B N 1
ATOM 1315 C CA . LYS B 1 15 ? -5.797 32.969 16.406 1 97.81 15 LYS B CA 1
ATOM 1316 C C . LYS B 1 15 ? -4.918 31.797 15.992 1 97.81 15 LYS B C 1
ATOM 1318 O O . LYS B 1 15 ? -4.086 31.922 15.094 1 97.81 15 LYS B O 1
ATOM 1323 N N . ILE B 1 16 ? -5.086 30.641 16.641 1 98.12 16 ILE B N 1
ATOM 1324 C CA . ILE B 1 16 ? -4.281 29.469 16.344 1 98.12 16 ILE B CA 1
ATOM 1325 C C . ILE B 1 16 ? -4.566 29 14.922 1 98.12 16 ILE B C 1
ATOM 1327 O O . ILE B 1 16 ? -3.646 28.641 14.18 1 98.12 16 ILE B O 1
ATOM 1331 N N . TRP B 1 17 ? -5.852 29.016 14.586 1 98.25 17 TRP B N 1
ATOM 1332 C CA . TRP B 1 17 ? -6.254 28.641 13.234 1 98.25 17 TRP B CA 1
ATOM 1333 C C . TRP B 1 17 ? -5.555 29.516 12.195 1 98.25 17 TRP B C 1
ATOM 1335 O O . TRP B 1 17 ? -5.051 29.016 11.188 1 98.25 17 TRP B O 1
ATOM 1345 N N . ALA B 1 18 ? -5.574 30.781 12.398 1 98.19 18 ALA B N 1
ATOM 1346 C CA . ALA B 1 18 ? -4.953 31.719 11.461 1 98.19 18 ALA B CA 1
ATOM 1347 C C . ALA B 1 18 ? -3.465 31.422 11.305 1 98.19 18 ALA B C 1
ATOM 1349 O O . ALA B 1 18 ? -2.924 31.484 10.195 1 98.19 18 ALA B O 1
ATOM 1350 N N . LEU B 1 19 ? -2.812 31.109 12.398 1 97.44 19 LEU B N 1
ATOM 1351 C CA . LEU B 1 19 ? -1.393 30.766 12.367 1 97.44 19 LEU B CA 1
ATOM 1352 C C . LEU B 1 19 ? -1.157 29.5 11.57 1 97.44 19 LEU B C 1
ATOM 1354 O O . LEU B 1 19 ? -0.24 29.438 10.742 1 97.44 19 LEU B O 1
ATOM 1358 N N . VAL B 1 20 ? -1.97 28.484 11.789 1 97.94 20 VAL B N 1
ATOM 1359 C CA . VAL B 1 20 ? -1.778 27.156 11.219 1 97.94 20 VAL B CA 1
ATOM 1360 C C . VAL B 1 20 ? -2.174 27.172 9.742 1 97.94 20 VAL B C 1
ATOM 1362 O O . VAL B 1 20 ? -1.509 26.547 8.914 1 97.94 20 VAL B O 1
ATOM 1365 N N . SER B 1 21 ? -3.236 27.891 9.398 1 98.19 21 SER B N 1
ATOM 1366 C CA . SER B 1 21 ? -3.799 27.828 8.055 1 98.19 21 SER B CA 1
ATOM 1367 C C . SER B 1 21 ? -2.992 28.672 7.078 1 98.19 21 SER B C 1
ATOM 1369 O O . SER B 1 21 ? -3.15 28.562 5.859 1 98.19 21 SER B O 1
ATOM 1371 N N . ASP B 1 22 ? -2.268 29.625 7.59 1 97.88 22 ASP B N 1
ATOM 1372 C CA . ASP B 1 22 ? -1.278 30.297 6.75 1 97.88 22 ASP B CA 1
ATOM 1373 C C . ASP B 1 22 ? -0.062 29.406 6.516 1 97.88 22 ASP B C 1
ATOM 1375 O O . ASP B 1 22 ? 0.881 29.406 7.309 1 97.88 22 ASP B O 1
ATOM 1379 N N . ILE B 1 23 ? -0.066 28.719 5.406 1 97.31 23 ILE B N 1
ATOM 1380 C CA . ILE B 1 23 ? 0.925 27.688 5.16 1 97.31 23 ILE B CA 1
ATOM 1381 C C . ILE B 1 23 ? 2.314 28.312 5.051 1 97.31 23 ILE B C 1
ATOM 1383 O O . ILE B 1 23 ? 3.324 27.609 5.125 1 97.31 23 ILE B O 1
ATOM 1387 N N . THR B 1 24 ? 2.422 29.609 4.836 1 96.62 24 THR B N 1
ATOM 1388 C CA . THR B 1 24 ? 3.732 30.234 4.754 1 96.62 24 THR B CA 1
ATOM 1389 C C . THR B 1 24 ? 4.441 30.188 6.105 1 96.62 24 THR B C 1
ATOM 1391 O O . THR B 1 24 ? 5.652 30.406 6.184 1 96.62 24 THR B O 1
ATOM 1394 N N . ASN B 1 25 ? 3.723 29.859 7.168 1 96.19 25 ASN B N 1
ATOM 1395 C CA . ASN B 1 25 ? 4.289 29.703 8.508 1 96.19 25 ASN B CA 1
ATOM 1396 C C . ASN B 1 25 ? 4.824 28.297 8.727 1 96.19 25 ASN B C 1
ATOM 1398 O O . ASN B 1 25 ? 5.461 28.031 9.742 1 96.19 25 ASN B O 1
ATOM 1402 N N . THR B 1 26 ? 4.582 27.375 7.824 1 94.31 26 THR B N 1
ATOM 1403 C CA . THR B 1 26 ? 4.883 25.953 8.031 1 94.31 26 THR B CA 1
ATOM 1404 C C . THR B 1 26 ? 6.34 25.766 8.438 1 94.31 26 THR B C 1
ATOM 1406 O O . THR B 1 26 ? 6.641 24.953 9.312 1 94.31 26 THR B O 1
ATOM 1409 N N . GLY B 1 27 ? 7.23 26.438 7.828 1 91.75 27 GLY B N 1
ATOM 1410 C CA . GLY B 1 27 ? 8.648 26.312 8.125 1 91.75 27 GLY B CA 1
ATOM 1411 C C . GLY B 1 27 ? 8.992 26.641 9.562 1 91.75 27 GLY B C 1
ATOM 1412 O O . GLY B 1 27 ? 9.992 26.156 10.094 1 91.75 27 GLY B O 1
ATOM 1413 N N . LYS B 1 28 ? 8.188 27.5 10.227 1 92 28 LYS B N 1
ATOM 1414 C CA . LYS B 1 28 ? 8.398 27.891 11.617 1 92 28 LYS B CA 1
ATOM 1415 C C . LYS B 1 28 ? 8.039 26.75 12.562 1 92 28 LYS B C 1
ATOM 1417 O O . LYS B 1 28 ? 8.578 26.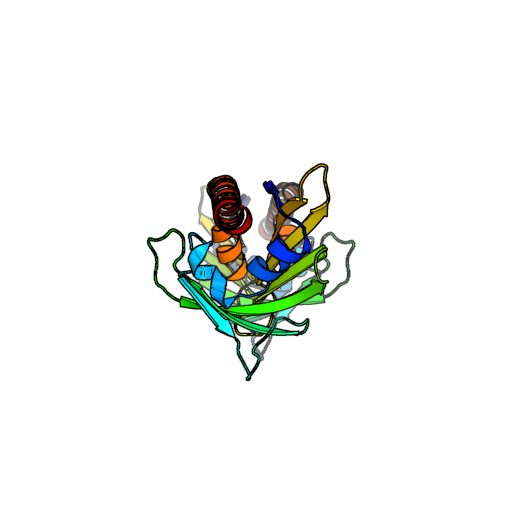656 13.672 1 92 28 LYS B O 1
ATOM 1422 N N . PHE B 1 29 ? 7.18 25.922 12.117 1 93 29 PHE B N 1
ATOM 1423 C CA . PHE B 1 29 ? 6.578 24.984 13.07 1 93 29 PHE B CA 1
ATOM 1424 C C . PHE B 1 29 ? 7 23.562 12.766 1 93 29 PHE B C 1
ATOM 1426 O O . PHE B 1 29 ? 7.164 22.75 13.68 1 93 29 PHE B O 1
ATOM 1433 N N . SER B 1 30 ? 7.152 23.172 11.531 1 89.25 30 SER B N 1
ATOM 1434 C CA . SER B 1 30 ? 7.375 21.797 11.125 1 89.25 30 SER B CA 1
ATOM 1435 C C . SER B 1 30 ? 8.836 21.406 11.281 1 89.25 30 SER B C 1
ATOM 1437 O O . SER B 1 30 ? 9.734 22.125 10.852 1 89.25 30 SER B O 1
ATOM 1439 N N . PRO B 1 31 ? 9.078 20.203 11.789 1 87.12 31 PRO B N 1
ATOM 1440 C CA . PRO B 1 31 ? 10.461 19.719 11.844 1 87.12 31 PRO B CA 1
ATOM 1441 C C . PRO B 1 31 ? 10.945 19.188 10.492 1 87.12 31 PRO B C 1
ATOM 1443 O O . PRO B 1 31 ? 12.148 18.984 10.312 1 87.12 31 PRO B O 1
ATOM 1446 N N . GLU B 1 32 ? 10.062 19 9.578 1 83.69 32 GLU B N 1
ATOM 1447 C CA . GLU B 1 32 ? 10.422 18.312 8.344 1 83.69 32 GLU B CA 1
ATOM 1448 C C . GLU B 1 32 ? 10.25 19.219 7.129 1 83.69 32 GLU B C 1
ATOM 1450 O O . GLU B 1 32 ? 10.828 18.953 6.07 1 83.69 32 GLU B O 1
ATOM 1455 N N . THR B 1 33 ? 9.422 20.156 7.25 1 88.62 33 THR B N 1
ATOM 1456 C CA . THR B 1 33 ? 9.133 21.047 6.129 1 88.62 33 THR B CA 1
ATOM 1457 C C . THR B 1 33 ? 9.789 22.406 6.34 1 88.62 33 THR B C 1
ATOM 1459 O O . THR B 1 33 ? 9.508 23.094 7.32 1 88.62 33 THR B O 1
ATOM 1462 N N . PHE B 1 34 ? 10.516 22.891 5.391 1 90 34 PHE B N 1
ATOM 1463 C CA . PHE B 1 34 ? 11.32 24.094 5.488 1 90 34 PHE B CA 1
ATOM 1464 C C . PHE B 1 34 ? 10.492 25.328 5.113 1 90 34 PHE B C 1
ATOM 1466 O O . PHE B 1 34 ? 10.695 26.406 5.672 1 90 34 PHE B O 1
ATOM 1473 N N . GLU B 1 35 ? 9.836 25.141 4.133 1 93.81 35 GLU B N 1
ATOM 1474 C CA . GLU B 1 35 ? 9 26.234 3.637 1 93.81 35 GLU B CA 1
ATOM 1475 C C . GLU B 1 35 ? 7.805 25.703 2.848 1 93.81 35 GLU B C 1
ATOM 1477 O O . GLU B 1 35 ? 7.773 24.516 2.482 1 93.81 35 GLU B O 1
ATOM 1482 N N . ALA B 1 36 ? 6.773 26.562 2.727 1 96.19 36 ALA B N 1
ATOM 1483 C CA . ALA B 1 36 ? 5.605 26.281 1.899 1 96.19 36 ALA B CA 1
ATOM 1484 C C . ALA B 1 36 ? 5.18 27.516 1.104 1 96.19 36 ALA B C 1
ATOM 1486 O O . ALA B 1 36 ? 5.316 28.641 1.577 1 96.19 36 ALA B O 1
ATOM 1487 N N . GLU B 1 37 ? 4.727 27.25 -0.107 1 97 37 GLU B N 1
ATOM 1488 C CA . GLU B 1 37 ? 4.262 28.359 -0.947 1 97 37 GLU B CA 1
ATOM 1489 C C . GLU B 1 37 ? 2.939 28.016 -1.623 1 97 37 GLU B C 1
ATOM 1491 O O . GLU B 1 37 ? 2.727 26.875 -2.043 1 97 37 GLU B O 1
ATOM 1496 N N . TRP B 1 38 ? 2.148 29.016 -1.732 1 97.81 38 TRP B N 1
ATOM 1497 C CA . TRP B 1 38 ? 0.879 28.859 -2.436 1 97.81 38 TRP B CA 1
ATOM 1498 C C . TRP B 1 38 ? 1.106 28.641 -3.928 1 97.81 38 TRP B C 1
ATOM 1500 O O . TRP B 1 38 ? 2.1 29.109 -4.484 1 97.81 38 TRP B O 1
ATOM 1510 N N . LEU B 1 39 ? 0.202 27.922 -4.516 1 97.38 39 LEU B N 1
ATOM 1511 C CA . LEU B 1 39 ? 0.281 27.688 -5.953 1 97.38 39 LEU B CA 1
ATOM 1512 C C . LEU B 1 39 ? -0.888 28.344 -6.676 1 97.38 39 LEU B C 1
ATOM 1514 O O . LEU B 1 39 ? -1.841 28.797 -6.039 1 97.38 39 LEU B O 1
ATOM 1518 N N . ASP B 1 40 ? -0.755 28.484 -8.016 1 96.19 40 ASP B N 1
ATOM 1519 C CA . ASP B 1 40 ? -1.815 28.875 -8.945 1 96.19 40 ASP B CA 1
ATOM 1520 C C . ASP B 1 40 ? -2.357 30.25 -8.602 1 96.19 40 ASP B C 1
ATOM 1522 O O . ASP B 1 40 ? -3.561 30.5 -8.711 1 96.19 40 ASP B O 1
ATOM 1526 N N . GLY B 1 41 ? -1.58 31.031 -7.98 1 96.44 41 GLY B N 1
ATOM 1527 C CA . GLY B 1 41 ? -1.94 32.406 -7.719 1 96.44 41 GLY B CA 1
ATOM 1528 C C . GLY B 1 41 ? -2.68 32.594 -6.406 1 96.44 41 GLY B C 1
ATOM 1529 O O . GLY B 1 41 ? -3.109 33.719 -6.082 1 96.44 41 GLY B O 1
ATOM 1530 N N . ALA B 1 42 ? -2.859 31.547 -5.68 1 96.75 42 ALA B N 1
ATOM 1531 C CA . ALA B 1 42 ? -3.527 31.656 -4.387 1 96.75 42 ALA B CA 1
ATOM 1532 C C . ALA B 1 42 ? -2.658 32.406 -3.381 1 96.75 42 ALA B C 1
ATOM 1534 O O . ALA B 1 42 ? -1.432 32.406 -3.502 1 96.75 42 ALA B O 1
ATOM 1535 N N . THR B 1 43 ? -3.355 33.125 -2.367 1 96.94 43 THR B N 1
ATOM 1536 C CA . THR B 1 43 ? -2.623 33.844 -1.344 1 96.94 43 THR B CA 1
ATOM 1537 C C . THR B 1 43 ? -3.182 33.562 0.044 1 96.94 43 THR B C 1
ATOM 1539 O O . THR B 1 43 ? -2.67 34.062 1.047 1 96.94 43 THR B O 1
ATOM 1542 N N . GLU B 1 44 ? -4.27 32.875 0.055 1 97.56 44 GLU B N 1
ATOM 1543 C CA . GLU B 1 44 ? -4.926 32.531 1.314 1 97.56 44 GLU B CA 1
ATOM 1544 C C . GLU B 1 44 ? -5.508 31.125 1.274 1 97.56 44 GLU B C 1
ATOM 1546 O O . GLU B 1 44 ? -5.684 30.562 0.198 1 97.56 44 GLU B O 1
ATOM 1551 N N . PRO B 1 45 ? -5.746 30.531 2.484 1 97.94 45 PRO B N 1
ATOM 1552 C CA . PRO B 1 45 ? -6.285 29.172 2.51 1 97.94 45 PRO B CA 1
ATOM 1553 C C . PRO B 1 45 ? -7.75 29.109 2.082 1 97.94 45 PRO B C 1
ATOM 1555 O O . PRO B 1 45 ? -8.547 29.969 2.459 1 97.94 45 PRO B O 1
ATOM 1558 N N . ALA B 1 46 ? -8.102 28.188 1.315 1 97.69 46 ALA B N 1
ATOM 1559 C CA . ALA B 1 46 ? -9.461 27.797 0.937 1 97.69 46 ALA B CA 1
ATOM 1560 C C . ALA B 1 46 ? -9.492 26.359 0.427 1 97.69 46 ALA B C 1
ATOM 1562 O O . ALA B 1 46 ? -8.516 25.875 -0.132 1 97.69 46 ALA B O 1
ATOM 1563 N N . VAL B 1 47 ? -10.672 25.781 0.665 1 97.19 47 VAL B N 1
ATOM 1564 C CA . VAL B 1 47 ? -10.797 24.422 0.179 1 97.19 47 VAL B CA 1
ATOM 1565 C C . VAL B 1 47 ? -10.539 24.375 -1.324 1 97.19 47 VAL B C 1
ATOM 1567 O O . VAL B 1 47 ? -11.062 25.203 -2.076 1 97.19 47 VAL B O 1
ATOM 1570 N N . GLY B 1 48 ? -9.727 23.484 -1.749 1 96.69 48 GLY B N 1
ATOM 1571 C CA . GLY B 1 48 ? -9.398 23.312 -3.156 1 96.69 48 GLY B CA 1
ATOM 1572 C C . GLY B 1 48 ? -8.094 24 -3.553 1 96.69 48 GLY B C 1
ATOM 1573 O O . GLY B 1 48 ? -7.5 23.641 -4.574 1 96.69 48 GLY B O 1
ATOM 1574 N N . VAL B 1 49 ? -7.645 25.031 -2.82 1 97.69 49 VAL B N 1
ATOM 1575 C CA . VAL B 1 49 ? -6.398 25.734 -3.092 1 97.69 49 VAL B CA 1
ATOM 1576 C C . VAL B 1 49 ? -5.215 24.797 -2.924 1 97.69 49 VAL B C 1
ATOM 1578 O O . VAL B 1 49 ? -5.191 23.969 -2.004 1 97.69 49 VAL B O 1
ATOM 1581 N N . ARG B 1 50 ? -4.262 24.969 -3.836 1 97.31 50 ARG B N 1
ATOM 1582 C CA . ARG B 1 50 ? -3.07 24.125 -3.793 1 97.31 50 ARG B CA 1
ATOM 1583 C C . ARG B 1 50 ? -1.868 24.906 -3.264 1 97.31 50 ARG B C 1
ATOM 1585 O O . ARG B 1 50 ? -1.811 26.125 -3.385 1 97.31 50 ARG B O 1
ATOM 1592 N N . PHE B 1 51 ? -0.955 24.125 -2.713 1 97.62 51 PHE B N 1
ATOM 1593 C CA . PHE B 1 51 ? 0.328 24.656 -2.258 1 97.62 51 PHE B CA 1
ATOM 1594 C C . PHE B 1 51 ? 1.394 23.562 -2.275 1 97.62 51 PHE B C 1
ATOM 1596 O O . PHE B 1 51 ? 1.085 22.391 -2.484 1 97.62 51 PHE B O 1
ATOM 1603 N N . ARG B 1 52 ? 2.609 24 -2.236 1 95.94 52 ARG B N 1
ATOM 1604 C CA . ARG B 1 52 ? 3.684 23.016 -2.166 1 95.94 52 ARG B CA 1
ATOM 1605 C C . ARG B 1 52 ? 4.586 23.281 -0.962 1 95.94 52 ARG B C 1
ATOM 1607 O O . ARG B 1 52 ? 4.777 24.422 -0.562 1 95.94 52 ARG B O 1
ATOM 1614 N N . GLY B 1 53 ? 5.02 22.125 -0.369 1 94.25 53 GLY B N 1
ATOM 1615 C CA . GLY B 1 53 ? 5.977 22.156 0.724 1 94.25 53 GLY B CA 1
ATOM 1616 C C . GLY B 1 53 ? 7.332 21.594 0.347 1 94.25 53 GLY B C 1
ATOM 1617 O O . GLY B 1 53 ? 7.414 20.594 -0.381 1 94.25 53 GLY B O 1
ATOM 1618 N N . HIS B 1 54 ? 8.32 22.297 0.818 1 92.88 54 HIS B N 1
ATOM 1619 C CA . HIS B 1 54 ? 9.695 21.844 0.655 1 92.88 54 HIS B CA 1
ATOM 1620 C C . HIS B 1 54 ? 10.141 20.984 1.83 1 92.88 54 HIS B C 1
ATOM 1622 O O . HIS B 1 54 ? 10.344 21.484 2.936 1 92.88 54 HIS B O 1
ATOM 1628 N N . VAL B 1 55 ? 10.281 19.688 1.515 1 86.19 55 VAL B N 1
ATOM 1629 C CA . VAL B 1 55 ? 10.383 18.734 2.617 1 86.19 55 VAL B CA 1
ATOM 1630 C C . VAL B 1 55 ? 11.727 18.016 2.566 1 86.19 55 VAL B C 1
ATOM 1632 O O . VAL B 1 55 ? 12.266 17.766 1.485 1 86.19 55 VAL B O 1
ATOM 1635 N N . LYS B 1 56 ? 12.281 17.906 3.807 1 78.88 56 LYS B N 1
ATOM 1636 C CA . LYS B 1 56 ? 13.391 16.984 4.035 1 78.88 56 LYS B CA 1
ATOM 1637 C C . LYS B 1 56 ? 13 15.914 5.055 1 78.88 56 LYS B C 1
ATOM 1639 O O . LYS B 1 56 ? 12.93 16.188 6.254 1 78.88 56 LYS B O 1
ATOM 1644 N N . ARG B 1 57 ? 12.82 14.695 4.543 1 67.25 57 ARG B N 1
ATOM 1645 C CA . ARG B 1 57 ? 12.32 13.648 5.422 1 67.25 57 ARG B CA 1
ATOM 1646 C C . ARG B 1 57 ? 13.398 13.195 6.406 1 67.25 57 ARG B C 1
ATOM 1648 O O . ARG B 1 57 ? 14.523 12.883 6.004 1 67.25 57 ARG B O 1
ATOM 1655 N N . ASN B 1 58 ? 13.07 13.07 7.688 1 63.5 58 ASN B N 1
ATOM 1656 C CA . ASN B 1 58 ? 13.922 12.648 8.789 1 63.5 58 ASN B CA 1
ATOM 1657 C C . ASN B 1 58 ? 15.25 13.406 8.805 1 63.5 58 ASN B C 1
ATOM 1659 O O . ASN B 1 58 ? 16.25 12.891 9.297 1 63.5 58 ASN B O 1
ATOM 1663 N N . GLN B 1 59 ? 15.266 14.5 8.219 1 63.25 59 GLN B N 1
ATOM 1664 C CA . GLN B 1 59 ? 16.422 15.398 8.148 1 63.25 59 GLN B CA 1
ATOM 1665 C C . GLN B 1 59 ? 17.594 14.727 7.438 1 63.25 59 GLN B C 1
ATOM 1667 O O . GLN B 1 59 ? 18.719 15.219 7.492 1 63.25 59 GLN B O 1
ATOM 1672 N N . LYS B 1 60 ? 17.562 13.578 6.941 1 64 60 LYS B N 1
ATOM 1673 C CA . LYS B 1 60 ? 18.688 12.875 6.348 1 64 60 LYS B CA 1
ATOM 1674 C C . LYS B 1 60 ? 18.469 12.641 4.855 1 64 60 LYS B C 1
ATOM 1676 O O . LYS B 1 60 ? 19.438 12.484 4.098 1 64 60 LYS B O 1
ATOM 1681 N N . GLY B 1 61 ? 17.453 12.781 4.383 1 65.31 61 GLY B N 1
ATOM 1682 C CA . GLY B 1 61 ? 17.203 12.469 2.984 1 65.31 61 GLY B CA 1
ATOM 1683 C C . GLY B 1 61 ? 17.172 13.703 2.098 1 65.31 61 GLY B C 1
ATOM 1684 O O . GLY B 1 61 ? 17.469 14.805 2.545 1 65.31 61 GLY B O 1
ATOM 1685 N N . PRO B 1 62 ? 17.047 13.461 0.77 1 75.88 62 PRO B N 1
ATOM 1686 C CA . PRO B 1 62 ? 16.953 14.586 -0.165 1 75.88 62 PRO B CA 1
ATOM 1687 C C . PRO B 1 62 ? 15.773 15.508 0.129 1 75.88 62 PRO B C 1
ATOM 1689 O O . PRO B 1 62 ? 14.805 15.086 0.761 1 75.88 62 PRO B O 1
ATOM 1692 N N . VAL B 1 63 ? 16.047 16.812 -0.292 1 79.94 63 VAL B N 1
ATOM 1693 C CA . VAL B 1 63 ? 14.977 17.797 -0.203 1 79.94 63 VAL B CA 1
ATOM 1694 C C . VAL B 1 63 ? 14.109 17.734 -1.459 1 79.94 63 VAL B C 1
ATOM 1696 O O . VAL B 1 63 ? 14.633 17.625 -2.572 1 79.94 63 VAL B O 1
ATOM 1699 N N . TYR B 1 64 ? 12.789 17.656 -1.289 1 85.12 64 TYR B N 1
ATOM 1700 C CA . TYR B 1 64 ? 11.883 17.625 -2.432 1 85.12 64 TYR B CA 1
ATOM 1701 C C . TYR B 1 64 ? 10.609 18.406 -2.148 1 85.12 64 TYR B C 1
ATOM 1703 O O . TYR B 1 64 ? 10.32 18.734 -0.997 1 85.12 64 TYR B O 1
ATOM 1711 N N . TRP B 1 65 ? 9.992 18.719 -3.271 1 88.75 65 TRP B N 1
ATOM 1712 C CA . TRP B 1 65 ? 8.719 19.422 -3.152 1 88.75 65 TRP B CA 1
ATOM 1713 C C . TRP B 1 65 ? 7.551 18.438 -3.178 1 88.75 65 TRP B C 1
ATOM 1715 O O . TRP B 1 65 ? 7.535 17.5 -3.986 1 88.75 65 TRP B O 1
ATOM 1725 N N . THR B 1 66 ? 6.641 18.656 -2.264 1 89.56 66 THR B N 1
ATOM 1726 C CA . THR B 1 66 ? 5.375 17.922 -2.258 1 89.56 66 THR B CA 1
ATOM 1727 C C . THR B 1 66 ? 4.203 18.875 -2.471 1 89.56 66 THR B C 1
ATOM 1729 O O . THR B 1 66 ? 4.188 19.984 -1.921 1 89.56 66 THR B O 1
ATOM 1732 N N . VAL B 1 67 ? 3.326 18.438 -3.326 1 94.44 67 VAL B N 1
ATOM 1733 C CA . VAL B 1 67 ? 2.15 19.266 -3.576 1 94.44 67 VAL B CA 1
ATOM 1734 C C . VAL B 1 67 ? 1.009 18.828 -2.66 1 94.44 67 VAL B C 1
ATOM 1736 O O . VAL B 1 67 ? 0.776 17.625 -2.469 1 94.44 67 VAL B O 1
ATOM 1739 N N . CYS B 1 68 ? 0.348 19.828 -2.162 1 95.81 68 CYS B N 1
ATOM 1740 C CA . CYS B 1 68 ? -0.772 19.625 -1.255 1 95.81 68 CYS B CA 1
ATOM 1741 C C . CYS B 1 68 ? -2.014 20.359 -1.735 1 95.81 68 CYS B C 1
ATOM 1743 O O . CYS B 1 68 ? -1.915 21.281 -2.549 1 95.81 68 CYS B O 1
ATOM 1745 N N . ARG B 1 69 ? -3.188 19.938 -1.323 1 96.94 69 ARG B N 1
ATOM 1746 C CA . ARG B 1 69 ? -4.469 20.594 -1.565 1 96.94 69 ARG B CA 1
ATOM 1747 C C . ARG B 1 69 ? -5.25 20.766 -0.267 1 96.94 69 ARG B C 1
ATOM 1749 O O . ARG B 1 69 ? -5.441 19.797 0.48 1 96.94 69 ARG B O 1
ATOM 1756 N N . VAL B 1 70 ? -5.711 21.984 -0.067 1 98 70 VAL B N 1
ATOM 1757 C CA . VAL B 1 70 ? -6.531 22.219 1.113 1 98 70 VAL B CA 1
ATOM 1758 C C . VAL B 1 70 ? -7.871 21.5 0.972 1 98 70 VAL B C 1
ATOM 1760 O O . VAL B 1 70 ? -8.562 21.656 -0.04 1 98 70 VAL B O 1
ATOM 1763 N N . VAL B 1 71 ? -8.258 20.719 2.033 1 97.12 71 VAL B N 1
ATOM 1764 C CA . VAL B 1 71 ? -9.477 19.922 1.922 1 97.12 71 VAL B CA 1
ATOM 1765 C C . VAL B 1 71 ? -10.461 20.312 3.021 1 97.12 71 VAL B C 1
ATOM 1767 O O . VAL B 1 71 ? -11.633 19.938 2.973 1 97.12 71 VAL B O 1
ATOM 1770 N N . GLU B 1 72 ? -10.008 20.984 4.02 1 97.25 72 GLU B N 1
ATOM 1771 C CA . GLU B 1 72 ? -10.812 21.5 5.121 1 97.25 72 GLU B CA 1
ATOM 1772 C C . GLU B 1 72 ? -10.336 22.875 5.547 1 97.25 72 GLU B C 1
ATOM 1774 O O . GLU B 1 72 ? -9.133 23.094 5.738 1 97.25 72 GLU B O 1
ATOM 1779 N N . CYS B 1 73 ? -11.273 23.766 5.633 1 98.38 73 CYS B N 1
ATOM 1780 C CA . CYS B 1 73 ? -10.945 25.156 5.988 1 98.38 73 CYS B CA 1
ATOM 1781 C C . CYS B 1 73 ? -12.133 25.844 6.648 1 98.38 73 CYS B C 1
ATOM 1783 O O . CYS B 1 73 ? -12.922 26.5 5.977 1 98.38 73 CYS B O 1
ATOM 1785 N N . GLU B 1 74 ? -12.25 25.688 7.867 1 97.75 74 GLU B N 1
ATOM 1786 C CA . GLU B 1 74 ? -13.266 26.344 8.68 1 97.75 74 GLU B CA 1
ATOM 1787 C C . GLU B 1 74 ? -12.633 27.203 9.773 1 97.75 74 GLU B C 1
ATOM 1789 O O . GLU B 1 74 ? -12.047 26.672 10.719 1 97.75 74 GLU B O 1
ATOM 1794 N N . ARG B 1 75 ? -12.828 28.5 9.656 1 97.38 75 ARG B N 1
ATOM 1795 C CA . ARG B 1 75 ? -12.18 29.453 10.555 1 97.38 75 ARG B CA 1
ATOM 1796 C C . ARG B 1 75 ? -12.445 29.094 12.016 1 97.38 75 ARG B C 1
ATOM 1798 O O . ARG B 1 75 ? -13.594 28.844 12.398 1 97.38 75 ARG B O 1
ATOM 1805 N N . GLY B 1 76 ? -11.328 28.938 12.734 1 97.69 76 GLY B N 1
ATOM 1806 C CA . GLY B 1 76 ? -11.383 28.688 14.172 1 97.69 76 GLY B CA 1
ATOM 1807 C C . GLY B 1 76 ? -11.828 27.281 14.516 1 97.69 76 GLY B C 1
ATOM 1808 O O . GLY B 1 76 ? -12.008 26.938 15.688 1 97.69 76 GLY B O 1
ATOM 1809 N N . ARG B 1 77 ? -12.008 26.438 13.594 1 97.69 77 ARG B N 1
ATOM 1810 C CA . ARG B 1 77 ? -12.562 25.125 13.898 1 97.69 77 ARG B CA 1
ATOM 1811 C C . ARG B 1 77 ? -11.703 24.016 13.297 1 97.69 77 ARG B C 1
ATOM 1813 O O . ARG B 1 77 ? -11.414 23.016 13.961 1 97.69 77 ARG B O 1
ATOM 1820 N N . SER B 1 78 ? -11.344 24.188 12.078 1 98.25 78 SER B N 1
ATOM 1821 C CA . SER B 1 78 ? -10.594 23.109 11.461 1 98.25 78 SER B CA 1
ATOM 1822 C C . SER B 1 78 ? -9.789 23.594 10.266 1 98.25 78 SER B C 1
ATOM 1824 O O . SER B 1 78 ? -10.141 24.594 9.641 1 98.25 78 SER B O 1
ATOM 1826 N N . PHE B 1 79 ? -8.703 22.969 9.984 1 98.44 79 PHE B N 1
ATOM 1827 C CA . PHE B 1 79 ? -7.859 23.125 8.805 1 98.44 79 PHE B CA 1
ATOM 1828 C C . PHE B 1 79 ? -7.227 21.797 8.414 1 98.44 79 PHE B C 1
ATOM 1830 O O . PHE B 1 79 ? -6.711 21.078 9.273 1 98.44 79 PHE B O 1
ATOM 1837 N N . GLY B 1 80 ? -7.379 21.438 7.168 1 98 80 GLY B N 1
ATOM 1838 C CA . GLY B 1 80 ? -6.816 20.172 6.711 1 98 80 GLY B CA 1
ATOM 1839 C C . GLY B 1 80 ? -6.344 20.219 5.27 1 98 80 GLY B C 1
ATOM 1840 O O . GLY B 1 80 ? -6.855 21.016 4.469 1 98 80 GLY B O 1
ATOM 1841 N N . PHE B 1 81 ? -5.332 19.438 4.949 1 96.62 81 PHE B N 1
ATOM 1842 C CA . PHE B 1 81 ? -4.824 19.359 3.584 1 96.62 81 PHE B CA 1
ATOM 1843 C C . PHE B 1 81 ? -4.41 17.938 3.234 1 96.62 81 PHE B C 1
ATOM 1845 O O . PHE B 1 81 ? -3.998 17.172 4.109 1 96.62 81 PHE B O 1
ATOM 1852 N N . ALA B 1 82 ? -4.543 17.594 1.978 1 93.75 82 ALA B N 1
ATOM 1853 C CA . ALA B 1 82 ? -4.098 16.328 1.412 1 93.75 82 ALA B CA 1
ATOM 1854 C C . ALA B 1 82 ? -2.746 16.484 0.717 1 93.75 82 ALA B C 1
ATOM 1856 O O . ALA B 1 82 ? -2.52 17.453 -0.003 1 93.75 82 ALA B O 1
ATOM 1857 N N . VAL B 1 83 ? -1.843 15.57 0.983 1 90.88 83 VAL B N 1
ATOM 1858 C CA . VAL B 1 83 ? -0.616 15.438 0.204 1 90.88 83 VAL B CA 1
ATOM 1859 C C . VAL B 1 83 ? -0.884 14.594 -1.041 1 90.88 83 VAL B C 1
ATOM 1861 O O . VAL B 1 83 ? -1.496 13.531 -0.956 1 90.88 83 VAL B O 1
ATOM 1864 N N . LEU B 1 84 ? -0.316 15.078 -2.162 1 87.19 84 LEU B N 1
ATOM 1865 C CA . LEU B 1 84 ? -0.728 14.461 -3.416 1 87.19 84 LEU B CA 1
ATOM 1866 C C . LEU B 1 84 ? 0.449 13.75 -4.082 1 87.19 84 LEU B C 1
ATOM 1868 O O . LEU B 1 84 ? 1.58 14.242 -4.035 1 87.19 84 LEU B O 1
ATOM 1872 N N . TRP B 1 85 ? 0.049 12.688 -4.742 1 80.44 85 TRP B N 1
ATOM 1873 C CA . TRP B 1 85 ? 0.946 12.133 -5.75 1 80.44 85 TRP B CA 1
ATOM 1874 C C . TRP B 1 85 ? 1.005 13.031 -6.984 1 80.44 85 TRP B C 1
ATOM 1876 O O . TRP B 1 85 ? 0.143 13.891 -7.172 1 80.44 85 TRP B O 1
ATOM 1886 N N . PRO B 1 86 ? 2.051 12.734 -7.797 1 79.69 86 PRO B N 1
ATOM 1887 C CA . PRO B 1 86 ? 2.105 13.5 -9.047 1 79.69 86 PRO B CA 1
ATOM 1888 C C . PRO B 1 86 ? 0.861 13.305 -9.906 1 79.69 86 PRO B C 1
ATOM 1890 O O . PRO B 1 86 ? 0.476 14.211 -10.656 1 79.69 86 PRO B O 1
ATOM 1893 N N . ASN B 1 87 ? 0.205 12.227 -9.789 1 75.06 87 ASN B N 1
ATOM 1894 C CA . ASN B 1 87 ? -0.979 11.953 -10.594 1 75.06 87 ASN B CA 1
ATOM 1895 C C . ASN B 1 87 ? -2.229 12.586 -9.992 1 75.06 87 ASN B C 1
ATOM 1897 O O . ASN B 1 87 ? -3.338 12.375 -10.484 1 75.06 87 ASN B O 1
ATOM 1901 N N . GLY B 1 88 ? -2.104 13.227 -8.914 1 80.81 88 GLY B N 1
ATOM 1902 C CA . GLY B 1 88 ? -3.205 13.961 -8.312 1 80.81 88 GLY B CA 1
ATOM 1903 C C . GLY B 1 88 ? -3.914 13.18 -7.223 1 80.81 88 GLY B C 1
ATOM 1904 O O . GLY B 1 88 ? -4.777 13.719 -6.527 1 80.81 88 GLY B O 1
ATOM 1905 N N . LYS B 1 89 ? -3.508 11.953 -7.07 1 80.12 89 LYS B N 1
ATOM 1906 C CA . LYS B 1 89 ? -4.133 11.141 -6.027 1 80.12 89 LYS B CA 1
ATOM 1907 C C . LYS B 1 89 ? -3.557 11.469 -4.652 1 80.12 89 LYS B C 1
ATOM 1909 O O . LYS B 1 89 ? -2.398 11.875 -4.543 1 80.12 89 LYS B O 1
ATOM 1914 N N . THR B 1 90 ? -4.43 11.211 -3.639 1 82.19 90 THR B N 1
ATOM 1915 C CA . THR B 1 90 ? -4.031 11.539 -2.275 1 82.19 90 THR B CA 1
ATOM 1916 C C . THR B 1 90 ? -3.104 10.469 -1.709 1 82.19 90 THR B C 1
ATOM 1918 O O . THR B 1 90 ? -3.377 9.273 -1.83 1 82.19 90 THR B O 1
ATOM 1921 N N . VAL B 1 91 ? -1.99 10.953 -1.189 1 78.38 91 VAL B N 1
ATOM 1922 C CA . VAL B 1 91 ? -1.08 10.102 -0.438 1 78.38 91 VAL B CA 1
ATOM 1923 C C . VAL B 1 91 ? -1.568 9.961 1.002 1 78.38 91 VAL B C 1
ATOM 1925 O O . VAL B 1 91 ? -1.765 8.852 1.495 1 78.38 91 VAL B O 1
ATOM 1928 N N . ASN B 1 92 ? -1.739 10.992 1.648 1 83.44 92 ASN B N 1
ATOM 1929 C CA . ASN B 1 92 ? -2.213 11.109 3.023 1 83.44 92 ASN B CA 1
ATOM 1930 C C . ASN B 1 92 ? -2.9 12.453 3.266 1 83.44 92 ASN B C 1
ATOM 1932 O O . ASN B 1 92 ? -2.877 13.336 2.404 1 83.44 92 ASN B O 1
ATOM 1936 N N . THR B 1 93 ? -3.631 12.492 4.363 1 89.94 93 THR B N 1
ATOM 1937 C CA . THR B 1 93 ? -4.312 13.719 4.758 1 89.94 93 THR B CA 1
ATOM 1938 C C . THR B 1 93 ? -3.912 14.133 6.172 1 89.94 93 THR B C 1
ATOM 1940 O O . THR B 1 93 ? -3.848 13.297 7.074 1 89.94 93 THR B O 1
ATOM 1943 N N . TRP B 1 94 ? -3.512 15.406 6.285 1 92.25 94 TRP B N 1
ATOM 1944 C CA . TRP B 1 94 ? -3.264 16.031 7.578 1 92.25 94 TRP B CA 1
ATOM 1945 C C . TRP B 1 94 ? -4.434 16.922 7.984 1 92.25 94 TRP B C 1
ATOM 1947 O O . TRP B 1 94 ? -4.992 17.641 7.156 1 92.25 94 TRP B O 1
ATOM 1957 N N . ARG B 1 95 ? -4.805 16.859 9.336 1 95.56 95 ARG B N 1
ATOM 1958 C CA . ARG B 1 95 ? -5.918 17.672 9.828 1 95.56 95 ARG B CA 1
ATOM 1959 C C . ARG B 1 95 ? -5.582 18.312 11.172 1 95.56 95 ARG B C 1
ATOM 1961 O O . ARG B 1 95 ? -4.949 17.672 12.016 1 95.56 95 ARG B O 1
ATOM 1968 N N . TYR B 1 96 ? -6.02 19.516 11.305 1 97.69 96 TYR B N 1
ATOM 1969 C CA . TYR B 1 96 ? -6.031 20.234 12.586 1 97.69 96 TYR B CA 1
ATOM 1970 C C . TYR B 1 96 ? -7.461 20.531 13.023 1 97.69 96 TYR B C 1
ATOM 1972 O O . TYR B 1 96 ? -8.281 20.984 12.227 1 97.69 96 TYR B O 1
ATOM 1980 N N . ARG B 1 97 ? -7.699 20.25 14.273 1 97.75 97 ARG B N 1
ATOM 1981 C CA . ARG B 1 97 ? -8.961 20.625 14.906 1 97.75 97 ARG B CA 1
ATOM 1982 C C . ARG B 1 97 ? -8.727 21.547 16.094 1 97.75 97 ARG B C 1
ATOM 1984 O O . ARG B 1 97 ? -7.801 21.328 16.875 1 97.75 97 ARG B O 1
ATOM 1991 N N . PHE B 1 98 ? -9.562 22.547 16.156 1 98.25 98 PHE B N 1
ATOM 1992 C CA . PHE B 1 98 ? -9.469 23.547 17.219 1 98.25 98 PHE B CA 1
ATOM 1993 C C . PHE B 1 98 ? -10.727 23.531 18.078 1 98.25 98 PHE B C 1
ATOM 1995 O O . PHE B 1 98 ? -11.805 23.906 17.609 1 98.25 98 PHE B O 1
ATOM 2002 N N . GLU B 1 99 ? -10.57 23.094 19.297 1 97.31 99 GLU B N 1
ATOM 2003 C CA . GLU B 1 99 ? -11.711 23 20.203 1 97.31 99 GLU B CA 1
ATOM 2004 C C . GLU B 1 99 ? -11.516 23.891 21.438 1 97.31 99 GLU B C 1
ATOM 2006 O O . GLU B 1 99 ? -10.68 23.594 22.281 1 97.31 99 GLU B O 1
ATOM 2011 N N . PRO B 1 100 ? -12.281 24.938 21.562 1 97.56 100 PRO B N 1
ATOM 2012 C CA . PRO B 1 100 ? -12.172 25.75 22.781 1 97.56 100 PRO B CA 1
ATOM 2013 C C . PRO B 1 100 ? -12.328 24.922 24.047 1 97.56 100 PRO B C 1
ATOM 2015 O O . PRO B 1 100 ? -13.188 24.047 24.125 1 97.56 100 PRO B O 1
ATOM 2018 N N . ALA B 1 101 ? -11.43 25.188 24.953 1 94.75 101 ALA B N 1
ATOM 2019 C CA . ALA B 1 101 ? -11.406 24.438 26.203 1 94.75 101 ALA B CA 1
ATOM 2020 C C . ALA B 1 101 ? -10.828 25.266 27.344 1 94.75 101 ALA B C 1
ATOM 2022 O O . ALA B 1 101 ? -9.625 25.547 27.375 1 94.75 101 ALA B O 1
ATOM 2023 N N . GLY B 1 102 ? -11.688 25.641 28.344 1 94.62 102 GLY B N 1
ATOM 2024 C CA . 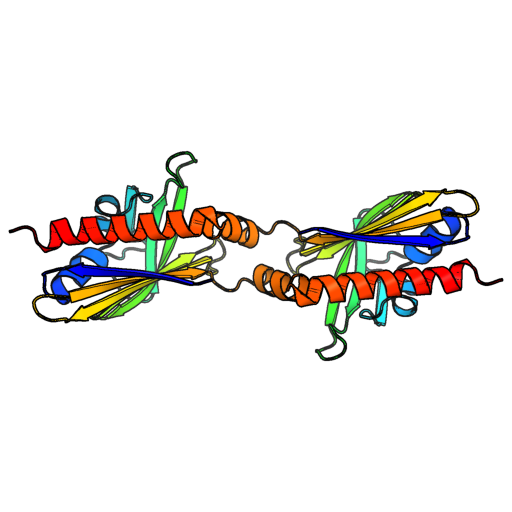GLY B 1 102 ? -11.219 26.438 29.469 1 94.62 102 GLY B CA 1
ATOM 2025 C C . GLY B 1 102 ? -10.68 27.797 29.062 1 94.62 102 GLY B C 1
ATOM 2026 O O . GLY B 1 102 ? -11.398 28.594 28.453 1 94.62 102 GLY B O 1
ATOM 2027 N N . ASP B 1 103 ? -9.359 28 29.281 1 95.38 103 ASP B N 1
ATOM 2028 C CA . ASP B 1 103 ? -8.695 29.281 29.062 1 95.38 103 ASP B CA 1
ATOM 2029 C C . ASP B 1 103 ? -8.016 29.328 27.703 1 95.38 103 ASP B C 1
ATOM 2031 O O . ASP B 1 103 ? -7.238 30.25 27.406 1 95.38 103 ASP B O 1
ATOM 2035 N N . GLY B 1 104 ? -8.352 28.312 27 1 98.06 104 GLY B N 1
ATOM 2036 C CA . GLY B 1 104 ? -7.684 28.281 25.703 1 98.06 104 GLY B CA 1
ATOM 2037 C C . GLY B 1 104 ? -8.328 27.312 24.719 1 98.06 104 GLY B C 1
ATOM 2038 O O . GLY B 1 104 ? -9.547 27.312 24.547 1 98.06 104 GLY B O 1
ATOM 2039 N N . THR B 1 105 ? -7.48 26.625 23.953 1 98.25 105 THR B N 1
ATOM 2040 C CA . THR B 1 105 ? -7.938 25.766 22.859 1 98.25 105 THR B CA 1
ATOM 2041 C C . THR B 1 105 ? -7.191 24.438 22.875 1 98.25 105 THR B C 1
ATOM 2043 O O . THR B 1 105 ? -5.965 24.406 22.984 1 98.25 105 THR B O 1
ATOM 2046 N N . ASP B 1 106 ? -7.914 23.328 22.875 1 97.81 106 ASP B N 1
ATOM 2047 C CA . ASP B 1 106 ? -7.297 22.047 22.562 1 97.81 106 ASP B CA 1
ATOM 2048 C C . ASP B 1 106 ? -7.109 21.859 21.062 1 97.81 106 ASP B C 1
ATOM 2050 O O . ASP B 1 106 ? -8.086 21.875 20.297 1 97.81 106 ASP B O 1
ATOM 2054 N N . VAL B 1 107 ? -5.863 21.766 20.688 1 98 107 VAL B N 1
ATOM 2055 C CA . VAL B 1 107 ? -5.535 21.609 19.266 1 98 107 VAL B CA 1
ATOM 2056 C C . VAL B 1 107 ? -5.121 20.156 19 1 98 107 VAL B C 1
ATOM 2058 O O . VAL B 1 107 ? -4.207 19.641 19.641 1 98 107 VAL B O 1
ATOM 2061 N N . THR B 1 108 ? -5.848 19.5 18.094 1 96.44 108 THR B N 1
ATOM 2062 C CA . THR B 1 108 ? -5.535 18.141 17.703 1 96.44 108 THR B CA 1
ATOM 2063 C C . THR B 1 108 ? -4.992 18.109 16.266 1 96.44 108 THR B C 1
ATOM 2065 O O . THR B 1 108 ? -5.641 18.594 15.344 1 96.44 108 THR B O 1
ATOM 2068 N N . GLU B 1 109 ? 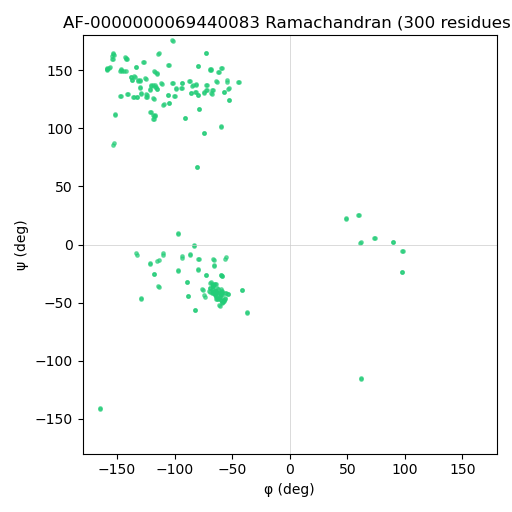-3.789 17.625 16.094 1 96.06 109 GLU B N 1
ATOM 2069 C CA . GLU B 1 109 ? -3.225 17.297 14.789 1 96.06 109 GLU B CA 1
ATOM 2070 C C . GLU B 1 109 ? -3.318 15.797 14.508 1 96.06 109 GLU B C 1
ATOM 2072 O O . GLU B 1 109 ? -2.969 14.977 15.359 1 96.06 109 GLU B O 1
ATOM 2077 N N . SER B 1 110 ? -3.852 15.469 13.391 1 92.56 110 SER B N 1
ATOM 2078 C CA . SER B 1 110 ? -3.982 14.07 13.016 1 92.56 110 SER B CA 1
ATOM 2079 C C . SER B 1 110 ? -3.527 13.836 11.578 1 92.56 110 SER B C 1
ATOM 2081 O O . SER B 1 110 ? -3.486 14.766 10.773 1 92.56 110 SER B O 1
ATOM 2083 N N . PHE B 1 111 ? -3.072 12.672 11.281 1 87.12 111 PHE B N 1
ATOM 2084 C CA . PHE B 1 111 ? -2.746 12.281 9.914 1 87.12 111 PHE B CA 1
ATOM 2085 C C . PHE B 1 111 ? -3.359 10.93 9.578 1 87.12 111 PHE B C 1
ATOM 2087 O O . PHE B 1 111 ? -3.545 10.086 10.461 1 87.12 111 PHE B O 1
ATOM 2094 N N . GLU B 1 112 ? -3.848 10.797 8.336 1 81.81 112 GLU B N 1
ATOM 2095 C CA . GLU B 1 112 ? -4.438 9.562 7.824 1 81.81 112 GLU B CA 1
ATOM 2096 C C . GLU B 1 112 ? -3.883 9.219 6.445 1 81.81 112 GLU B C 1
ATOM 2098 O O . GLU B 1 112 ? -3.902 10.055 5.539 1 81.81 112 GLU B O 1
ATOM 2103 N N . LEU B 1 113 ? -3.393 7.996 6.363 1 76.38 113 LEU B N 1
ATOM 2104 C CA . LEU B 1 113 ? -2.961 7.52 5.055 1 76.38 113 LEU B CA 1
ATOM 2105 C C . LEU B 1 113 ? -4.16 7.188 4.172 1 76.38 113 LEU B C 1
ATOM 2107 O O . LEU B 1 113 ? -5.141 6.609 4.645 1 76.38 113 LEU B O 1
ATOM 2111 N N . ALA B 1 114 ? -4.113 7.734 2.928 1 71.12 114 ALA B N 1
ATOM 2112 C CA . ALA B 1 114 ? -5.195 7.398 2.004 1 71.12 114 ALA B CA 1
ATOM 2113 C C . ALA B 1 114 ? -5.164 5.922 1.633 1 71.12 114 ALA B C 1
ATOM 2115 O O . ALA B 1 114 ? -4.086 5.344 1.442 1 71.12 114 ALA B O 1
ATOM 2116 N N . PRO B 1 115 ? -6.41 5.387 1.729 1 59.91 115 PRO B N 1
ATOM 2117 C CA . PRO B 1 115 ? -6.41 4.008 1.234 1 59.91 115 PRO B CA 1
ATOM 2118 C C . PRO B 1 115 ? -5.98 3.904 -0.228 1 59.91 115 PRO B C 1
ATOM 2120 O O . PRO B 1 115 ? -6.41 4.707 -1.059 1 59.91 115 PRO B O 1
ATOM 2123 N N . THR B 1 116 ? -4.809 3.543 -0.494 1 56.34 116 THR B N 1
ATOM 2124 C CA . THR B 1 116 ? -4.473 3.357 -1.901 1 56.34 116 THR B CA 1
ATOM 2125 C C . THR B 1 116 ? -4.824 1.946 -2.361 1 56.34 116 THR B C 1
ATOM 2127 O O . THR B 1 116 ? -4.906 1.025 -1.545 1 56.34 116 THR B O 1
ATOM 2130 N N . LEU B 1 117 ? -5.355 1.942 -3.633 1 55.56 117 LEU B N 1
ATOM 2131 C CA . LEU B 1 117 ? -5.688 0.653 -4.23 1 55.56 117 LEU B CA 1
ATOM 2132 C C . LEU B 1 117 ? -4.602 -0.378 -3.932 1 55.56 117 LEU B C 1
ATOM 2134 O O . LEU B 1 117 ? -4.906 -1.507 -3.539 1 55.56 117 LEU B O 1
ATOM 2138 N N . PRO B 1 118 ? -3.35 0.094 -3.979 1 55.94 118 PRO B N 1
ATOM 2139 C CA .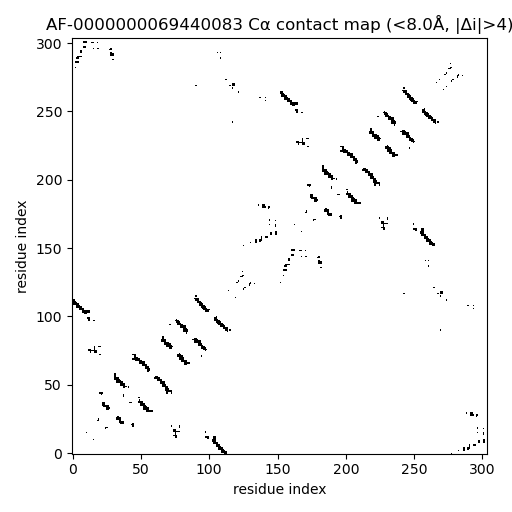 PRO B 1 118 ? -2.338 -0.909 -3.637 1 55.94 118 PRO B CA 1
ATOM 2140 C C . PRO B 1 118 ? -2.412 -1.35 -2.178 1 55.94 118 PRO B C 1
ATOM 2142 O O . PRO B 1 118 ? -2.229 -2.531 -1.875 1 55.94 118 PRO B O 1
ATOM 2145 N N . LEU B 1 119 ? -2.758 -0.321 -1.377 1 57.12 119 LEU B N 1
ATOM 2146 C CA . LEU B 1 119 ? -2.869 -0.697 0.028 1 57.12 119 LEU B CA 1
ATOM 2147 C C . LEU B 1 119 ? -4.082 -1.591 0.257 1 57.12 119 LEU B C 1
ATOM 2149 O O . LEU B 1 119 ? -4.02 -2.547 1.034 1 57.12 119 LEU B O 1
ATOM 2153 N N . ARG B 1 120 ? -5.09 -1.309 -0.336 1 56.12 120 ARG B N 1
ATOM 2154 C CA . ARG B 1 120 ? -6.273 -2.154 -0.215 1 56.12 120 ARG B CA 1
ATOM 2155 C C . ARG B 1 120 ? -5.996 -3.561 -0.739 1 56.12 120 ARG B C 1
ATOM 2157 O O . ARG B 1 120 ? -6.414 -4.547 -0.131 1 56.12 120 ARG B O 1
ATOM 2164 N N . ILE B 1 121 ? -5.406 -3.545 -1.862 1 54.47 121 ILE B N 1
ATOM 2165 C CA . ILE B 1 121 ? -5.07 -4.84 -2.447 1 54.47 121 ILE B CA 1
ATOM 2166 C C . ILE B 1 121 ? -4.094 -5.582 -1.537 1 54.47 121 ILE B C 1
ATOM 2168 O O . ILE B 1 121 ? -4.215 -6.793 -1.338 1 54.47 121 ILE B O 1
ATOM 2172 N N . TYR B 1 122 ? -3.207 -4.676 -0.998 1 55.28 122 TYR B N 1
ATOM 2173 C CA . TYR B 1 122 ? -2.264 -5.238 -0.039 1 55.28 122 TYR B CA 1
ATOM 2174 C C . TYR B 1 122 ? -2.994 -5.891 1.129 1 55.28 122 TYR B C 1
ATOM 2176 O O . TYR B 1 122 ? -2.707 -7.031 1.49 1 55.28 122 TYR B O 1
ATOM 2184 N N . TRP B 1 123 ? -3.891 -5.078 1.637 1 57.34 123 TRP B N 1
ATOM 2185 C CA . TRP B 1 123 ? -4.605 -5.586 2.805 1 57.34 123 TRP B CA 1
ATOM 2186 C C . TRP B 1 123 ? -5.527 -6.738 2.42 1 57.34 123 TRP B C 1
ATOM 2188 O O . TRP B 1 123 ? -5.734 -7.668 3.205 1 57.34 123 TRP B O 1
ATOM 2198 N N . ALA B 1 124 ? -6.027 -6.699 1.3 1 53.25 124 ALA B N 1
ATOM 2199 C CA . ALA B 1 124 ? -6.867 -7.797 0.825 1 53.25 124 ALA B CA 1
ATOM 2200 C C . ALA B 1 124 ? -6.047 -9.07 0.635 1 53.25 124 ALA B C 1
ATOM 2202 O O . ALA B 1 124 ? -6.523 -10.172 0.922 1 53.25 124 ALA B O 1
ATOM 2203 N N . LEU B 1 125 ? -4.84 -8.812 0.214 1 55.25 125 LEU B N 1
ATOM 2204 C CA . LEU B 1 125 ? -3.99 -9.961 -0.076 1 55.25 125 LEU B CA 1
ATOM 2205 C C . LEU B 1 125 ? -3.229 -10.398 1.169 1 55.25 125 LEU B C 1
ATOM 2207 O O . LEU B 1 125 ? -2.902 -11.578 1.319 1 55.25 125 LEU B O 1
ATOM 2211 N N . LEU B 1 126 ? -2.914 -9.305 2.043 1 53.22 126 LEU B N 1
ATOM 2212 C CA . LEU B 1 126 ? -1.965 -9.617 3.105 1 53.22 126 LEU B CA 1
ATOM 2213 C C . LEU B 1 126 ? -2.652 -9.617 4.469 1 53.22 126 LEU B C 1
ATOM 2215 O O . LEU B 1 126 ? -2.004 -9.828 5.496 1 53.22 126 LEU B O 1
ATOM 2219 N N . GLY B 1 127 ? -3.865 -9.188 4.551 1 51.56 127 GLY B N 1
ATOM 2220 C CA . GLY B 1 127 ? -4.359 -9.25 5.918 1 51.56 127 GLY B CA 1
ATOM 2221 C C . GLY B 1 127 ? -4.023 -10.555 6.617 1 51.56 127 GLY B C 1
ATOM 2222 O O . GLY B 1 127 ? -3.742 -11.555 5.965 1 51.56 127 GLY B O 1
ATOM 2223 N N . TRP B 1 128 ? -3.646 -10.461 7.941 1 48.72 128 TRP B N 1
ATOM 2224 C CA . TRP B 1 128 ? -3.225 -11.586 8.766 1 48.72 128 TRP B CA 1
ATOM 2225 C C . TRP B 1 128 ? -4.039 -12.836 8.438 1 48.72 128 TRP B C 1
ATOM 2227 O O . TRP B 1 128 ? -3.48 -13.922 8.258 1 48.72 128 TRP B O 1
ATOM 2237 N N . ALA B 1 129 ? -5.289 -12.797 8.547 1 51.69 129 ALA B N 1
ATOM 2238 C CA . ALA B 1 129 ? -6.176 -13.906 8.227 1 51.69 129 ALA B CA 1
ATOM 2239 C C . ALA B 1 129 ? -5.973 -14.383 6.793 1 51.69 129 ALA B C 1
ATOM 2241 O O . ALA B 1 129 ? -6.117 -15.57 6.496 1 51.69 129 ALA B O 1
ATOM 2242 N N . ARG B 1 130 ? -5.234 -13.523 6.094 1 63.62 130 ARG B N 1
ATOM 2243 C CA . ARG B 1 130 ? -5.102 -13.828 4.672 1 63.62 130 ARG B CA 1
ATOM 2244 C C . ARG B 1 130 ? -3.805 -14.578 4.391 1 63.62 130 ARG B C 1
ATOM 2246 O O . ARG B 1 130 ? -3.746 -15.414 3.488 1 63.62 130 ARG B O 1
ATOM 2253 N N . GLY B 1 131 ? -2.963 -14.281 5.426 1 70.75 131 GLY B N 1
ATOM 2254 C CA . GLY B 1 131 ? -1.776 -15.109 5.293 1 70.75 131 GLY B CA 1
ATOM 2255 C C . GLY B 1 131 ? -2.076 -16.594 5.363 1 70.75 131 GLY B C 1
ATOM 2256 O O . GLY B 1 131 ? -1.629 -17.359 4.512 1 70.75 131 GLY B O 1
ATOM 2257 N N . ARG B 1 132 ? -2.764 -16.875 6.422 1 76.06 132 ARG B N 1
ATOM 2258 C CA . ARG B 1 132 ? -3.152 -18.266 6.574 1 76.06 132 ARG B CA 1
ATOM 2259 C C . ARG B 1 132 ? -4.004 -18.734 5.398 1 76.06 132 ARG B C 1
ATOM 2261 O O . ARG B 1 132 ? -3.797 -19.828 4.863 1 76.06 132 ARG B O 1
ATOM 2268 N N . THR B 1 133 ? -4.957 -17.938 5.102 1 78.38 133 THR B N 1
ATOM 2269 C CA . THR B 1 133 ? -5.84 -18.266 3.988 1 78.38 133 THR B CA 1
ATOM 2270 C C . THR B 1 133 ? -5.047 -18.406 2.691 1 78.38 133 THR B C 1
ATOM 2272 O O . THR B 1 133 ? -5.289 -19.312 1.9 1 78.38 133 THR B O 1
ATOM 2275 N N . ASN B 1 134 ? -4.082 -17.516 2.545 1 80.12 134 ASN B N 1
ATOM 2276 C CA . ASN B 1 134 ? -3.238 -17.562 1.356 1 80.12 134 ASN B CA 1
ATOM 2277 C C . ASN B 1 134 ? -2.379 -18.828 1.325 1 80.12 134 ASN B C 1
ATOM 2279 O O . ASN B 1 134 ? -2.279 -19.484 0.292 1 80.12 134 ASN B O 1
ATOM 2283 N N . ARG B 1 135 ? -1.83 -19.203 2.463 1 85.75 135 ARG B N 1
ATOM 2284 C CA . ARG B 1 135 ? -1.028 -20.422 2.545 1 85.75 135 ARG B CA 1
ATOM 2285 C C . ARG B 1 135 ? -1.881 -21.656 2.281 1 85.75 135 ARG B C 1
ATOM 2287 O O . ARG B 1 135 ? -1.452 -22.562 1.578 1 85.75 135 ARG B O 1
ATOM 2294 N N . ASN B 1 136 ? -3.08 -21.609 2.824 1 87.06 136 ASN B N 1
ATOM 2295 C CA . ASN B 1 136 ? -3.99 -22.719 2.588 1 87.06 136 ASN B CA 1
ATOM 2296 C C . ASN B 1 136 ? -4.363 -22.844 1.111 1 87.06 136 ASN B C 1
ATOM 2298 O O . ASN B 1 136 ? -4.434 -23.938 0.569 1 87.06 136 ASN B O 1
ATOM 2302 N N . GLY B 1 137 ? -4.586 -21.75 0.503 1 86.88 137 GLY B N 1
ATOM 2303 C CA . GLY B 1 137 ? -4.895 -21.75 -0.919 1 86.88 137 GLY B CA 1
ATOM 2304 C C . GLY B 1 137 ? -3.752 -22.266 -1.776 1 86.88 137 GLY B C 1
ATOM 2305 O O . GLY B 1 137 ? -3.969 -23.047 -2.705 1 86.88 137 GLY B O 1
ATOM 2306 N N . MET B 1 138 ? -2.506 -21.875 -1.434 1 89.69 138 MET B N 1
ATOM 2307 C CA . MET B 1 138 ? -1.34 -22.344 -2.172 1 89.69 138 MET B CA 1
ATOM 2308 C C . MET B 1 138 ? -1.146 -23.844 -1.979 1 89.69 138 MET B C 1
ATOM 2310 O O . MET B 1 138 ? -0.832 -24.562 -2.932 1 89.69 138 MET B O 1
ATOM 2314 N N . ARG B 1 139 ? -1.392 -24.328 -0.792 1 92.5 139 ARG B N 1
ATOM 2315 C CA . ARG B 1 139 ? -1.281 -25.75 -0.527 1 92.5 139 ARG B CA 1
ATOM 2316 C C . ARG B 1 139 ? -2.318 -26.547 -1.323 1 92.5 139 ARG B C 1
ATOM 2318 O O . ARG B 1 139 ? -2.01 -27.594 -1.887 1 92.5 139 ARG B O 1
ATOM 2325 N N . GLU B 1 140 ? -3.512 -25.953 -1.287 1 94 140 GLU B N 1
ATOM 2326 C CA . GLU B 1 140 ? -4.57 -26.594 -2.064 1 94 140 GLU B CA 1
ATOM 2327 C C . GLU B 1 140 ? -4.203 -26.656 -3.545 1 94 140 GLU B C 1
ATOM 2329 O O . GLU B 1 140 ? -4.387 -27.688 -4.191 1 94 140 GLU B O 1
ATOM 2334 N N . THR B 1 141 ? -3.717 -25.609 -4.078 1 93.94 141 THR B N 1
ATOM 2335 C CA . THR B 1 141 ? -3.275 -25.562 -5.465 1 93.94 141 THR B CA 1
ATOM 2336 C C . THR B 1 141 ? -2.217 -26.625 -5.734 1 93.94 141 THR B C 1
ATOM 2338 O O . THR B 1 141 ? -2.342 -27.406 -6.676 1 93.94 141 THR B O 1
ATOM 2341 N N . LEU B 1 142 ? -1.216 -26.734 -4.918 1 96.56 142 LEU B N 1
ATOM 2342 C CA . LEU B 1 142 ? -0.13 -27.672 -5.137 1 96.56 142 LEU B CA 1
ATOM 2343 C C . LEU B 1 142 ? -0.627 -29.109 -5 1 96.56 142 LEU B C 1
ATOM 2345 O O . LEU B 1 142 ? -0.171 -30 -5.719 1 96.56 142 LEU B O 1
ATOM 2349 N N . ASN B 1 143 ? -1.581 -29.297 -4.113 1 96.31 143 ASN B N 1
ATOM 2350 C CA . ASN B 1 143 ? -2.125 -30.641 -3.941 1 96.31 143 ASN B CA 1
ATOM 2351 C C . ASN B 1 143 ? -2.941 -31.078 -5.156 1 96.31 143 ASN B C 1
ATOM 2353 O O . ASN B 1 143 ? -2.941 -32.25 -5.523 1 96.31 143 ASN B O 1
ATOM 2357 N N . ARG B 1 144 ? -3.607 -30.203 -5.684 1 96.12 144 ARG B N 1
ATOM 2358 C CA . ARG B 1 144 ? -4.348 -30.531 -6.898 1 96.12 144 ARG B CA 1
ATOM 2359 C C . ARG B 1 144 ? -3.396 -30.828 -8.055 1 96.12 144 ARG B C 1
ATOM 2361 O O . ARG B 1 144 ? -3.646 -31.719 -8.859 1 96.12 144 ARG B O 1
ATOM 2368 N N . ILE B 1 145 ? -2.352 -30.078 -8.172 1 96 145 ILE B N 1
ATOM 2369 C CA . ILE B 1 145 ? -1.323 -30.359 -9.172 1 96 145 ILE B CA 1
ATOM 2370 C C . ILE B 1 145 ? -0.741 -31.766 -8.93 1 96 145 ILE B C 1
ATOM 2372 O O . ILE B 1 145 ? -0.556 -32.531 -9.875 1 96 145 ILE B O 1
ATOM 2376 N N . LYS B 1 146 ? -0.51 -32.031 -7.668 1 96.44 146 LYS B N 1
ATOM 2377 C CA . LYS B 1 146 ? 0.009 -33.344 -7.266 1 96.44 146 LYS B CA 1
ATOM 2378 C C . LYS B 1 146 ? -0.894 -34.469 -7.758 1 96.44 146 LYS B C 1
ATOM 2380 O O . LYS B 1 146 ? -0.415 -35.438 -8.344 1 96.44 146 LYS B O 1
ATOM 2385 N N . ALA B 1 147 ? -2.123 -34.281 -7.566 1 96.25 147 ALA B N 1
ATOM 2386 C CA . ALA B 1 147 ? -3.084 -35.312 -7.953 1 96.25 147 ALA B CA 1
ATOM 2387 C C . ALA B 1 147 ? -3.012 -35.625 -9.445 1 96.25 147 ALA B C 1
ATOM 2389 O O . ALA B 1 147 ? -3.057 -36.781 -9.867 1 96.25 147 ALA B O 1
ATOM 2390 N N . VAL B 1 148 ? -2.904 -34.625 -10.219 1 96 148 VAL B N 1
ATOM 2391 C CA . VAL B 1 148 ? -2.859 -34.781 -11.672 1 96 148 VAL B CA 1
ATOM 2392 C C . VAL B 1 148 ? -1.5 -35.344 -12.086 1 96 148 VAL B C 1
ATOM 2394 O O . VAL B 1 148 ? -1.422 -36.25 -12.922 1 96 148 VAL B O 1
ATOM 2397 N N . ALA B 1 149 ? -0.468 -34.812 -11.539 1 95.94 149 ALA B N 1
ATOM 2398 C CA . ALA B 1 149 ? 0.893 -35.188 -11.922 1 95.94 149 ALA B CA 1
ATOM 2399 C C . ALA B 1 149 ? 1.177 -36.656 -11.586 1 95.94 149 ALA B C 1
ATOM 2401 O O . ALA B 1 149 ? 1.944 -37.312 -12.281 1 95.94 149 ALA B O 1
ATOM 2402 N N . GLU B 1 150 ? 0.575 -37.125 -10.492 1 96.56 150 GLU B N 1
ATOM 2403 C CA . GLU B 1 150 ? 0.873 -38.469 -10.008 1 96.56 150 GLU B CA 1
ATOM 2404 C C . GLU B 1 150 ? -0.126 -39.5 -10.555 1 96.56 150 GLU B C 1
ATOM 2406 O O . GLU B 1 150 ? 0.003 -40.688 -10.297 1 96.56 150 GLU B O 1
ATOM 2411 N N . ALA B 1 151 ? -1.127 -38.938 -11.117 1 92.94 151 ALA B N 1
ATOM 2412 C CA . ALA B 1 151 ? -2.102 -39.844 -11.695 1 92.94 151 ALA B CA 1
ATOM 2413 C C . ALA B 1 151 ? -1.428 -40.812 -12.664 1 92.94 151 ALA B C 1
ATOM 2415 O O . ALA B 1 151 ? -0.512 -40.438 -13.398 1 92.94 151 ALA B O 1
ATOM 2416 N N . PRO B 1 152 ? -1.915 -42.125 -12.594 1 87.31 152 PRO B N 1
ATOM 2417 C CA . PRO B 1 152 ? -1.317 -43.156 -13.438 1 87.31 152 PRO B CA 1
ATOM 2418 C C . PRO B 1 152 ? -1.557 -42.906 -14.93 1 87.31 152 PRO B C 1
ATOM 2420 O O . PRO B 1 152 ? -2.539 -42.281 -15.305 1 87.31 152 PRO B O 1
#

InterPro domains:
  IPR019587 Polyketide cyclase/dehydrase [PF10604] (4-150)
  IPR023393 START-like domain superfamily [G3DSA:3.30.530.20] (1-151)

Secondary structure (DSSP, 8-state):
-EEEEEEEESS-HHHHHHHHH-GGGHHHH-SSEEEEEE-TT--S--TT-EEEEEEEGGGTS-EEEEEEEEEEEETTTEEEEEEE-TTS-EEEEEEEEEEEETTEEEEEEEEEE---HHHHHHHHHH-HHHHHHHHHHHHHHHHHHHHHHT--/-EEEEE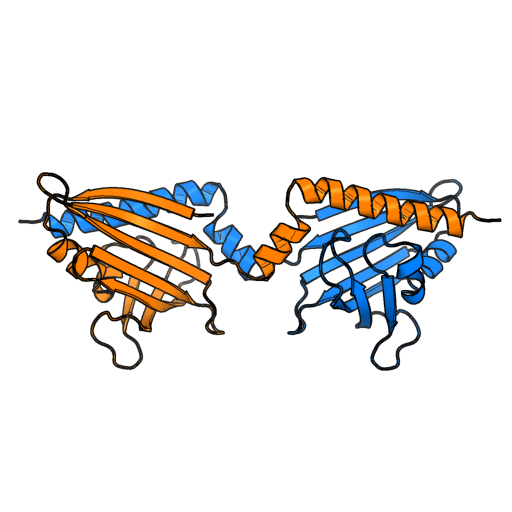EEESS-HHHHHHHHH-GGGHHHH-SSEEEEEE-TT--S--TT-EEEEEEEGGGTS-EEEEEEEEEEEETTTEEEEEEE-TTS-EEEEEEEEEEEETTEEEEEEEEEE---HHHHHHHHHHSHHHHHHHHHHHHHHHHHHHHHHH--

Organism: Mycobacteroides abscessus (strain ATCC 19977 / DSM 44196 / CCUG 20993 / CIP 104536 / JCM 13569 / NCTC 13031 / TMC 1543 / L948) (NCBI:txid561007)

Radius of gyration: 26.06 Å; Cα contacts (8 Å, |Δi|>4): 657; chains: 2; bounding box: 36×81×59 Å

Foldseek 3Di:
DKDKDKDWDLAALLVVLQCVQQQQNVCVPDPFWNGKDWPPPDRGDDAFTKIKTFGDPPVPDDTDIWMKGWHDDDRSAKTKIFTADPVGHGQKMWMWGWDDDDSGTIIMIMMGGDCDPVNVVCCVCPPPVNVVVVVVVVVVVVVVVVCVVPPD/DKDKDKDWDLAALLVVLQCVQQQQNVCVPDPFWNGKDWPPPDRGDDAFTKIKTFGDPPVPHDTDIWMKGWHDDDRSAKTKIFTADPVGHGQKMWMWGWDDDDSGTIIMIMMGGDCDPVNVVCCVCPPPVNVVVVVVVVVVVVVVVVCVVPPD

pLDDT: mean 87.27, std 14.16, range [47.97, 98.44]

Sequence (304 aa):
MRDSVTVHIAAPADKIWALVSDITNTGKFSPETFEAEWLDGATEPAVGVRFRGHVKRNQKGPVYWTVCRVVECERGRSFGFAVLWPNGKTVNTWRYRFEPAGDGTDVTESFELAPTLPLRIYWALLGWARGRTNRNGMRETLNRIKAVAEAPMRDSVTVHIAAPADKIWALVSDITNTGKFSPETFEAEWLDGATEPAVGVRFRGHVKRNQKGPVYWTVCRVVECERGRSFGFAVLWPNGKTVNTWRYRFEPAGDGTDVTESFELAPTLPLRIYWALLGWARGRTNRNGMRETLNRIKAVAEAP

Solvent-accessible surface area (backbone atoms only — not comparable to full-atom values): 15669 Å² total; per-residue (Å²): 111,72,54,74,46,73,47,78,29,69,31,59,31,51,59,51,37,55,55,65,51,38,48,70,45,40,33,78,30,39,90,40,31,63,39,34,46,65,34,97,84,48,88,68,78,40,64,70,42,40,30,36,35,38,31,24,58,90,75,71,51,72,75,46,78,42,43,33,32,27,72,37,67,39,90,33,41,35,37,23,33,29,37,39,42,97,87,66,46,61,50,29,35,41,38,37,38,36,41,76,46,94,82,18,14,39,36,33,44,34,41,34,58,42,85,34,71,67,50,49,50,41,46,69,58,52,32,71,75,24,47,58,50,50,51,50,48,50,48,49,24,52,49,43,47,34,54,61,58,53,49,130,113,72,55,72,46,73,49,79,29,69,33,57,30,51,60,50,36,54,54,64,51,39,48,69,45,39,32,79,31,39,89,40,31,64,39,34,45,64,34,97,81,49,90,67,80,40,64,70,42,40,30,36,34,37,29,24,57,90,75,72,50,72,74,44,79,42,45,32,31,28,71,36,67,37,90,32,41,34,37,24,34,30,36,40,41,96,86,67,45,64,50,28,35,41,38,37,37,36,41,75,47,94,82,18,14,39,36,33,45,34,41,37,58,43,85,35,71,66,52,48,49,40,46,67,58,53,32,72,76,24,45,57,49,45,50,51,46,51,48,50,23,52,49,44,46,36,56,61,58,53,48,129

Nearest PDB structures (foldseek):
  2res-assembly1_A  TM=6.203E-01  e=3.383E-07  Streptomyces glaucescens
  2rez-assembly1_A  TM=5.999E-01  e=1.010E-06  Streptomyces glaucescens
  1z94-assembly1_B  TM=6.567E-01  e=5.367E-06  Chromobacterium violaceum ATCC 12472
  3tl1-assembly2_B  TM=6.324E-01  e=3.799E-06  Streptomyces coelicolor
  3tvr-assembly1_A  TM=6.187E-01  e=1.011E-05  Streptomyces coelicolor